Protein AF-A0A9D8YI99-F1 (afdb_monomer)

Sequence (264 aa):
MTIRVHENGLGSFLLSLNGGDGAQVQSALDGGCARLNQLEEECAPDFDLIGTGSLDVLPRSAVMRRVMEVLRSAAAQAGIAYAASRVPAVLRGAIVDDVLATMLNDHPFDSAFVVSGECGAFQIEMEGVLDVPAEARTGLWLEMVHGLRPGIVRGGIVSAGARFDEHPSGDADIVTLYGACATETALAATLVAESVEMNSAARQASIPPVEEIWDALSKGARTLSRLRDQRLVRSGVLTLRGRGRLIGMISADRLLRFGVSDWR

Mean predicted aligned error: 4.84 Å

pLDDT: mean 90.02, std 7.22, range [55.88, 98.31]

Foldseek 3Di:
DDWDWAQDPLGIKIKDFADDDPVLRVVLVVQLNVLLVVVCVQCVVVVVQLVVVDLPGDGRDPLLNVLSVLQVCCCVPVVDDDDSLLSSLLSQQSSFQVSQCRSCVVPDTQWIKMDGQQKIFIWHALPRDDDDPPVCPLHLVVLQVVQCPNDTQGAIKGKEACCDPSQNAAQWHIKIFAANTRNLRSSLNSVLRNQLHADPVQVPDPHRDPVSNVVSQVSSVVSNVVCVVVRSTAWMKIDHPQDIETDHRTHPVSNVSSNHPYYD

Radius of gyration: 18.26 Å; Cα contacts (8 Å, |Δi|>4): 547; chains: 1; bounding box: 46×32×49 Å

Solvent-accessible surface area (backbone atoms only — not comparable to full-atom values): 13644 Å² total; per-residue (Å²): 128,56,74,45,80,47,77,56,99,85,45,58,35,42,40,35,46,28,57,74,54,76,67,57,46,49,51,23,51,52,47,24,56,53,46,53,58,51,48,46,68,47,43,57,76,37,55,68,60,48,74,69,63,55,89,91,63,85,52,84,28,71,57,54,39,50,39,52,48,54,52,49,49,40,32,73,75,69,68,42,80,84,56,62,80,52,46,65,46,18,43,53,11,33,49,26,40,52,34,41,54,54,36,37,69,95,53,83,51,36,13,38,36,19,34,38,87,46,35,24,18,38,38,30,39,67,84,34,68,83,80,68,60,80,87,58,63,78,37,64,52,55,32,50,53,53,14,50,48,90,43,68,46,65,21,5,30,18,56,20,4,59,78,35,92,77,29,67,48,42,61,18,45,38,17,41,27,34,14,71,37,11,29,56,14,26,47,50,17,44,54,25,11,42,46,12,50,58,57,74,69,47,67,71,38,95,74,50,58,68,65,53,50,50,52,13,49,49,41,18,49,51,49,46,50,54,39,34,77,71,62,48,28,65,31,36,39,39,25,44,96,40,32,32,41,66,46,62,86,58,45,69,94,46,45,68,89,68,53,54,82,47,78,87

Structure (mmCIF, N/CA/C/O backbone):
data_AF-A0A9D8YI99-F1
#
_entry.id   AF-A0A9D8YI99-F1
#
loop_
_atom_site.group_PDB
_atom_site.id
_atom_site.type_symbol
_atom_site.label_atom_id
_atom_site.label_alt_id
_atom_site.label_comp_id
_atom_site.label_asym_id
_atom_site.label_entity_id
_atom_site.label_seq_id
_atom_site.pdbx_PDB_ins_code
_atom_site.Cartn_x
_atom_site.Cartn_y
_atom_site.Cartn_z
_atom_site.occupancy
_atom_site.B_iso_or_equiv
_atom_site.auth_seq_id
_atom_site.auth_comp_id
_atom_site.auth_asym_id
_atom_site.auth_atom_id
_atom_site.pdbx_PDB_model_num
ATOM 1 N N . MET A 1 1 ? -23.401 4.922 9.904 1.00 62.69 1 MET A N 1
ATOM 2 C CA . MET A 1 1 ? -22.409 5.265 8.869 1.00 62.69 1 MET A CA 1
ATOM 3 C C . MET A 1 1 ? -21.586 6.410 9.402 1.00 62.69 1 MET A C 1
ATOM 5 O O . MET A 1 1 ? -22.168 7.442 9.722 1.00 62.69 1 MET A O 1
ATOM 9 N N . THR A 1 2 ? -20.275 6.222 9.514 1.00 80.81 2 THR A N 1
ATOM 10 C CA . THR A 1 2 ? -19.416 7.239 10.112 1.00 80.81 2 THR A CA 1
ATOM 11 C C . THR A 1 2 ? -18.038 7.163 9.466 1.00 80.81 2 THR A C 1
ATOM 13 O O . THR A 1 2 ? -17.418 6.103 9.435 1.00 80.81 2 THR A O 1
ATOM 16 N N . ILE A 1 3 ? -17.590 8.290 8.921 1.00 86.12 3 ILE A N 1
ATOM 17 C CA . ILE A 1 3 ? -16.277 8.464 8.299 1.00 86.12 3 ILE A CA 1
ATOM 18 C C . ILE A 1 3 ? -15.519 9.488 9.139 1.00 86.12 3 ILE A C 1
ATOM 20 O O . ILE A 1 3 ? -16.117 10.471 9.585 1.00 86.12 3 ILE A O 1
ATOM 24 N N . ARG A 1 4 ? -14.220 9.274 9.353 1.00 89.38 4 ARG A N 1
ATOM 25 C CA . ARG A 1 4 ? -13.348 10.244 10.017 1.00 89.38 4 ARG A CA 1
ATOM 26 C C . ARG A 1 4 ? -12.071 10.476 9.247 1.00 89.38 4 ARG A C 1
ATOM 28 O O . ARG A 1 4 ? -11.400 9.528 8.853 1.00 89.38 4 ARG A O 1
ATOM 35 N N . VAL A 1 5 ? -11.729 11.749 9.123 1.00 91.19 5 VAL A N 1
ATOM 36 C CA . VAL A 1 5 ? -10.395 12.196 8.743 1.00 91.19 5 VAL A CA 1
ATOM 37 C C . VAL A 1 5 ? -9.652 12.541 10.029 1.00 91.19 5 VAL A C 1
ATOM 39 O O . VAL A 1 5 ? -10.187 13.261 10.873 1.00 91.19 5 VAL A O 1
ATOM 42 N N . HIS A 1 6 ? -8.453 11.993 10.192 1.00 92.38 6 HIS A N 1
ATOM 43 C CA . HIS A 1 6 ? -7.574 12.228 11.333 1.00 92.38 6 HIS A CA 1
ATOM 44 C C . HIS A 1 6 ? -6.199 12.645 10.830 1.00 92.38 6 HIS A C 1
ATOM 46 O O . HIS A 1 6 ? -5.649 11.998 9.943 1.00 92.38 6 HIS A O 1
ATOM 52 N N . GLU A 1 7 ? -5.636 13.700 11.405 1.00 93.06 7 GLU A N 1
ATOM 53 C CA . GLU A 1 7 ? -4.313 14.205 11.043 1.00 93.06 7 GLU A CA 1
ATOM 54 C C . GLU A 1 7 ? -3.433 14.275 12.281 1.00 93.06 7 GLU A C 1
ATOM 56 O O . GLU A 1 7 ? -3.863 14.749 13.334 1.00 93.06 7 GLU A O 1
ATOM 61 N N . ASN A 1 8 ? -2.200 13.797 12.150 1.00 91.00 8 ASN A N 1
ATOM 62 C CA . ASN A 1 8 ? -1.185 13.879 13.191 1.00 91.00 8 ASN A CA 1
ATOM 63 C C . ASN A 1 8 ? 0.230 13.882 12.578 1.00 91.00 8 ASN A C 1
ATOM 65 O O . ASN A 1 8 ? 0.373 13.946 11.353 1.00 91.00 8 ASN A O 1
ATOM 69 N N . GLY A 1 9 ? 1.288 13.807 13.392 1.00 86.56 9 GLY A N 1
ATOM 70 C CA . GLY A 1 9 ? 2.672 13.826 12.895 1.00 86.56 9 GLY A CA 1
ATOM 71 C C . GLY A 1 9 ? 3.059 12.647 11.991 1.00 86.56 9 GLY A C 1
ATOM 72 O O . GLY A 1 9 ? 4.082 12.717 11.313 1.00 86.56 9 GLY A O 1
ATOM 73 N N . LEU A 1 10 ? 2.243 11.587 11.928 1.00 87.56 10 LEU A N 1
ATOM 74 C CA . LEU A 1 10 ? 2.432 10.444 11.023 1.00 87.56 10 LEU A CA 1
ATOM 75 C C . LEU A 1 10 ? 1.749 10.642 9.653 1.00 87.56 10 LEU A C 1
ATOM 77 O O . LEU A 1 10 ? 2.019 9.889 8.712 1.00 87.56 10 LEU A O 1
ATOM 81 N N . GLY A 1 11 ? 0.877 11.645 9.521 1.00 91.00 11 GLY A N 1
ATOM 82 C CA . GLY A 1 11 ? 0.199 12.010 8.278 1.00 91.00 11 GLY A CA 1
ATOM 83 C C . GLY A 1 11 ? -1.317 12.150 8.418 1.00 91.00 11 GLY A C 1
ATOM 84 O O . GLY A 1 11 ? -1.857 12.281 9.515 1.00 91.00 11 GLY A O 1
ATOM 85 N N . SER A 1 12 ? -2.000 12.129 7.272 1.00 93.75 12 SER A N 1
ATOM 86 C CA . SER A 1 12 ? -3.462 12.165 7.180 1.00 93.75 12 SER A CA 1
ATOM 87 C C . SER A 1 12 ? -4.015 10.755 6.965 1.00 93.75 12 SER A C 1
ATOM 89 O O . SER A 1 12 ? -3.499 9.986 6.142 1.00 93.75 12 SER A O 1
ATOM 91 N N . PHE A 1 13 ? -5.052 10.410 7.722 1.00 95.75 13 PHE A N 1
ATOM 92 C CA . PHE A 1 13 ? -5.683 9.099 7.745 1.00 95.75 13 PHE A CA 1
ATOM 93 C C . PHE A 1 13 ? -7.187 9.235 7.569 1.00 95.75 13 PHE A C 1
ATOM 95 O O . PHE A 1 13 ? -7.834 10.070 8.200 1.00 95.75 13 PHE A O 1
ATOM 102 N N . LEU A 1 14 ? -7.751 8.363 6.746 1.00 96.00 14 LEU A N 1
ATOM 103 C CA . LEU A 1 14 ? -9.185 8.224 6.566 1.00 96.00 14 LEU A CA 1
ATOM 104 C C . LEU A 1 14 ? -9.623 6.866 7.115 1.00 96.00 14 LEU A C 1
ATOM 106 O O . LEU A 1 14 ? -9.170 5.820 6.649 1.00 96.00 14 LEU A O 1
ATOM 110 N N . LEU A 1 15 ? -10.508 6.907 8.107 1.00 95.88 15 LEU A N 1
ATOM 111 C CA . LEU A 1 15 ? -11.071 5.752 8.794 1.00 95.88 15 LEU A CA 1
ATOM 112 C C . LEU A 1 15 ? -12.561 5.680 8.468 1.00 95.88 15 LEU A C 1
ATOM 114 O O . LEU A 1 15 ? -13.275 6.685 8.540 1.00 95.88 15 LEU A O 1
ATOM 118 N N . SER A 1 16 ? -13.051 4.490 8.145 1.00 94.00 16 SER A N 1
ATOM 119 C CA . SER A 1 16 ? -14.474 4.273 7.889 1.00 94.00 16 SER A CA 1
ATOM 120 C C . SER A 1 16 ? -14.894 2.883 8.323 1.00 94.00 16 SER A C 1
ATOM 122 O O . SER A 1 16 ? -14.150 1.913 8.160 1.00 94.00 16 SER A O 1
ATOM 124 N N . LEU A 1 17 ? -16.107 2.804 8.859 1.00 92.50 17 LEU A N 1
ATOM 125 C CA . LEU A 1 17 ? -16.760 1.576 9.286 1.00 92.50 17 LEU A CA 1
ATOM 126 C C . LEU A 1 17 ? -18.234 1.607 8.881 1.00 92.50 17 LEU A C 1
ATOM 128 O O . LEU A 1 17 ? -18.909 2.642 8.954 1.00 92.50 17 LEU A O 1
ATOM 132 N N . ASN A 1 18 ? -18.741 0.444 8.496 1.00 90.88 18 ASN A N 1
ATOM 133 C CA . ASN A 1 18 ? -20.142 0.200 8.200 1.00 90.88 18 ASN A CA 1
ATOM 134 C C . ASN A 1 18 ? -20.566 -1.174 8.734 1.00 90.88 18 ASN A C 1
ATOM 136 O O . ASN A 1 18 ? -19.773 -2.114 8.736 1.00 90.88 18 ASN A O 1
ATOM 140 N N . GLY A 1 19 ? -21.821 -1.285 9.159 1.00 84.88 19 GLY A N 1
ATOM 141 C CA . GLY A 1 19 ? -22.325 -2.398 9.967 1.00 84.88 19 GLY A CA 1
ATOM 142 C C . GLY A 1 19 ? -22.257 -2.100 11.472 1.00 84.88 19 GLY A C 1
ATOM 143 O O . GLY A 1 19 ? -21.565 -1.178 11.899 1.00 84.88 19 GLY A O 1
ATOM 144 N N . GLY A 1 20 ? -23.004 -2.858 12.277 1.00 81.88 20 GLY A N 1
ATOM 145 C CA . GLY A 1 20 ? -23.104 -2.656 13.731 1.00 81.88 20 GLY A CA 1
ATOM 146 C C . GLY A 1 20 ? -24.044 -1.519 14.159 1.00 81.88 20 GLY A C 1
ATOM 147 O O . GLY A 1 20 ? -24.635 -0.818 13.332 1.00 81.88 20 GLY A O 1
ATOM 148 N N . ASP A 1 21 ? -24.217 -1.351 15.473 1.00 87.19 21 ASP A N 1
ATOM 149 C CA . ASP A 1 21 ? -24.986 -0.227 16.017 1.00 87.19 21 ASP A CA 1
ATOM 150 C C . ASP A 1 21 ? -24.177 1.089 15.991 1.00 87.19 21 ASP A C 1
ATOM 152 O O . ASP A 1 21 ? -22.948 1.104 15.889 1.00 87.19 21 ASP A O 1
ATOM 156 N N . GLY A 1 22 ? -24.866 2.233 16.064 1.00 87.06 22 GLY A N 1
ATOM 157 C CA . GLY A 1 22 ? -24.212 3.543 15.956 1.00 87.06 22 GLY A CA 1
ATOM 158 C C . GLY A 1 22 ? -23.195 3.838 17.066 1.00 87.06 22 GLY A C 1
ATOM 159 O O . GLY A 1 22 ? -22.236 4.569 16.822 1.00 87.06 22 GLY A O 1
ATOM 160 N N . ALA A 1 23 ? -23.370 3.267 18.262 1.00 89.94 23 ALA A N 1
ATOM 161 C CA . ALA A 1 23 ? -22.453 3.458 19.383 1.00 89.94 23 ALA A CA 1
ATOM 162 C C . ALA A 1 23 ? -21.182 2.612 19.213 1.00 89.94 23 ALA A C 1
ATOM 164 O O . ALA A 1 23 ? -20.086 3.105 19.469 1.00 89.94 23 ALA A O 1
ATOM 165 N N . GLN A 1 24 ? -21.314 1.381 18.712 1.00 90.56 24 GLN A N 1
ATOM 166 C CA . GLN A 1 24 ? -20.203 0.501 18.350 1.00 90.56 24 GLN A CA 1
ATOM 167 C C . GLN A 1 24 ? -19.336 1.126 17.260 1.00 90.56 24 GLN A C 1
ATOM 169 O O . GLN A 1 24 ? -18.121 1.218 17.424 1.00 90.56 24 GLN A O 1
ATOM 174 N N . VAL A 1 25 ? -19.954 1.623 16.183 1.00 91.69 25 VAL A N 1
ATOM 175 C C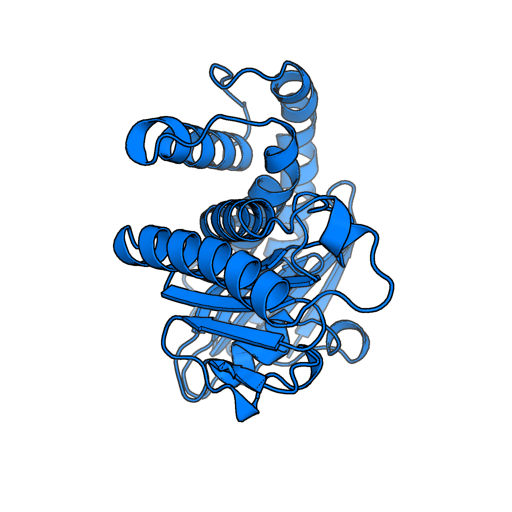A . VAL A 1 25 ? -19.234 2.305 15.094 1.00 91.69 25 VAL A CA 1
ATOM 176 C C . VAL A 1 25 ? -18.462 3.512 15.627 1.00 91.69 25 VAL A C 1
ATOM 178 O O . VAL A 1 25 ? -17.290 3.699 15.305 1.00 91.69 25 VAL A O 1
ATOM 181 N N . GLN A 1 26 ? -19.106 4.329 16.461 1.00 92.06 26 GLN A N 1
ATOM 182 C CA . GLN A 1 26 ? -18.482 5.513 17.040 1.00 92.06 26 GLN A CA 1
ATOM 183 C C . GLN A 1 26 ? -17.307 5.145 17.958 1.00 92.06 26 GLN A C 1
ATOM 185 O O . GLN A 1 26 ? -16.225 5.706 17.802 1.00 92.06 26 GLN A O 1
ATOM 190 N N . SER A 1 27 ? -17.495 4.165 18.846 1.00 92.88 27 SER A N 1
ATOM 191 C CA . SER A 1 27 ? -16.455 3.674 19.756 1.00 92.88 27 SER A CA 1
ATOM 192 C C . SER A 1 27 ? -15.255 3.097 19.007 1.00 92.88 27 SER A C 1
ATOM 194 O O . SER A 1 27 ? -14.117 3.321 19.413 1.00 92.88 27 SER A O 1
ATOM 196 N N . ALA A 1 28 ? -15.487 2.364 17.917 1.00 95.00 28 ALA A N 1
ATOM 197 C CA . ALA A 1 28 ? -14.424 1.797 17.097 1.00 95.00 28 ALA A CA 1
ATOM 198 C C . ALA A 1 28 ? -13.608 2.889 16.386 1.00 95.00 28 ALA A C 1
ATOM 200 O O . ALA A 1 28 ? -12.379 2.834 16.374 1.00 95.00 28 ALA A O 1
ATOM 201 N N . LEU A 1 29 ? -14.270 3.925 15.855 1.00 95.00 29 LEU A N 1
ATOM 202 C CA . LEU A 1 29 ? -13.585 5.078 15.261 1.00 95.00 29 LEU A CA 1
ATOM 203 C C . LEU A 1 29 ? -12.816 5.903 16.296 1.00 95.00 29 LEU A C 1
ATOM 205 O O . LEU A 1 29 ? -11.699 6.329 16.015 1.00 95.00 29 LEU A O 1
ATOM 209 N N . ASP A 1 30 ? -13.387 6.113 17.486 1.00 95.50 30 ASP A N 1
ATOM 210 C CA . ASP A 1 30 ? -12.689 6.758 18.604 1.00 95.50 30 ASP A CA 1
ATOM 211 C C . ASP A 1 30 ? -11.437 5.961 19.001 1.00 95.50 30 ASP A C 1
ATOM 213 O O . ASP A 1 30 ? -10.366 6.547 19.163 1.00 95.50 30 ASP A O 1
ATOM 217 N N . GLY A 1 31 ? -11.543 4.629 19.071 1.00 96.50 31 GLY A N 1
ATOM 218 C CA . GLY A 1 31 ? -10.415 3.731 19.320 1.00 96.50 31 GLY A CA 1
ATOM 219 C C . GLY A 1 31 ? -9.327 3.824 18.248 1.00 96.50 31 GLY A C 1
ATOM 220 O O . GLY A 1 31 ? -8.149 3.941 18.582 1.00 96.50 31 GLY A O 1
ATOM 221 N N . GLY A 1 32 ? -9.707 3.854 16.967 1.00 97.12 32 GLY A N 1
ATOM 222 C CA . GLY A 1 32 ? -8.769 4.034 15.854 1.00 97.12 32 GLY A CA 1
ATOM 223 C C . GLY A 1 32 ? -8.027 5.377 15.901 1.00 97.12 32 GLY A C 1
ATOM 224 O O . GLY A 1 32 ? -6.801 5.409 15.802 1.00 97.12 32 GLY A O 1
ATOM 225 N N . CYS A 1 33 ? -8.743 6.486 16.124 1.00 96.88 33 CYS A N 1
ATOM 226 C CA . CYS A 1 33 ? -8.138 7.816 16.287 1.00 96.88 33 CYS A CA 1
ATOM 227 C C . CYS A 1 33 ? -7.209 7.886 17.512 1.00 96.88 33 CYS A C 1
ATOM 229 O O . CYS A 1 33 ? -6.111 8.436 17.428 1.00 96.88 33 CYS A O 1
ATOM 231 N N . ALA A 1 34 ? -7.619 7.310 18.647 1.00 96.88 34 ALA A N 1
ATOM 232 C CA . ALA A 1 34 ? -6.783 7.247 19.843 1.00 96.88 34 ALA A CA 1
ATOM 233 C C . ALA A 1 34 ? -5.503 6.437 19.592 1.00 96.88 34 ALA A C 1
ATOM 235 O O . ALA A 1 34 ? -4.418 6.853 20.004 1.00 96.88 34 ALA A O 1
ATOM 236 N N . ARG A 1 35 ? -5.609 5.321 18.857 1.00 97.44 35 ARG A N 1
ATOM 237 C CA . ARG A 1 35 ? -4.454 4.499 18.494 1.00 97.44 35 ARG A CA 1
ATOM 238 C C . ARG A 1 35 ? -3.475 5.240 17.591 1.00 97.44 35 ARG A C 1
ATOM 240 O O . ARG A 1 35 ? -2.276 5.140 17.821 1.00 97.44 35 ARG A O 1
ATOM 247 N N . LEU A 1 36 ? -3.956 6.019 16.620 1.00 97.56 36 LEU A N 1
ATOM 248 C CA . LEU A 1 36 ? -3.094 6.852 15.771 1.00 97.56 36 LEU A CA 1
ATOM 249 C C . LEU A 1 36 ? -2.246 7.837 16.587 1.00 97.56 36 LEU A C 1
ATOM 251 O O . LEU A 1 36 ? -1.048 7.954 16.336 1.00 97.56 36 LEU A O 1
ATOM 255 N N . ASN A 1 37 ? -2.837 8.497 17.585 1.00 96.12 37 ASN A N 1
ATOM 256 C CA . ASN A 1 37 ? -2.102 9.404 18.474 1.00 96.12 37 ASN A CA 1
ATOM 257 C C . ASN A 1 37 ? -1.060 8.655 19.317 1.00 96.12 37 ASN A C 1
ATOM 259 O O . ASN A 1 37 ? 0.076 9.099 19.438 1.00 96.12 37 ASN A O 1
ATOM 263 N N . GLN A 1 38 ? -1.416 7.483 19.846 1.00 96.06 38 GLN A N 1
ATOM 264 C CA . GLN A 1 38 ? -0.478 6.652 20.600 1.00 96.06 38 GLN A CA 1
ATOM 265 C C . GLN A 1 38 ? 0.702 6.183 19.731 1.00 96.06 38 GLN A C 1
ATOM 267 O O . GLN A 1 38 ? 1.846 6.181 20.180 1.00 96.06 38 GLN A O 1
ATOM 272 N N . LEU A 1 39 ? 0.438 5.800 18.479 1.00 95.81 39 LEU A N 1
ATOM 273 C CA . LEU A 1 39 ? 1.470 5.361 17.540 1.00 95.81 39 LEU A CA 1
ATOM 274 C C . LEU A 1 39 ? 2.484 6.462 17.224 1.00 95.81 39 LEU A C 1
ATOM 276 O O . LEU A 1 39 ? 3.658 6.154 17.031 1.00 95.81 39 LEU A O 1
ATOM 280 N N . GLU A 1 40 ? 2.057 7.723 17.178 1.00 93.12 40 GLU A N 1
ATOM 281 C CA . GLU A 1 40 ? 2.955 8.861 16.968 1.00 93.12 40 GLU A CA 1
ATOM 282 C C . GLU A 1 40 ? 3.985 8.964 18.097 1.00 93.12 40 GLU A C 1
ATOM 284 O O . GLU A 1 40 ? 5.189 9.018 17.838 1.00 93.12 40 GLU A O 1
ATOM 289 N N . GLU A 1 41 ? 3.523 8.895 19.346 1.00 92.38 41 GLU A N 1
ATOM 290 C CA . GLU A 1 41 ? 4.383 8.921 20.532 1.00 92.38 41 GLU A CA 1
ATOM 291 C C . GLU A 1 41 ? 5.303 7.690 20.602 1.00 92.38 41 GLU A C 1
ATOM 293 O O . GLU A 1 41 ? 6.489 7.807 20.920 1.00 92.38 41 GLU A O 1
ATOM 298 N N . GLU A 1 42 ? 4.778 6.505 20.273 1.00 92.75 42 GLU A N 1
ATOM 299 C CA . GLU A 1 42 ? 5.530 5.245 20.290 1.00 92.75 42 GLU A CA 1
ATOM 300 C C . GLU A 1 42 ? 6.622 5.188 19.213 1.00 92.75 42 GLU A C 1
ATOM 302 O O . GLU A 1 42 ? 7.705 4.659 19.475 1.00 92.75 42 GLU A O 1
ATOM 307 N N . CYS A 1 43 ? 6.351 5.707 18.010 1.00 89.94 43 CYS A N 1
ATOM 308 C CA . CYS A 1 43 ? 7.276 5.647 16.874 1.00 89.94 43 CYS A CA 1
ATOM 309 C C . CYS A 1 43 ? 8.330 6.760 16.896 1.00 89.94 43 CYS A C 1
ATOM 311 O O . CYS A 1 43 ? 9.415 6.560 16.349 1.00 89.94 43 CYS A O 1
ATOM 313 N N . ALA A 1 44 ? 8.052 7.902 17.538 1.00 87.56 44 ALA A N 1
ATOM 314 C CA . ALA A 1 44 ? 8.978 9.032 17.643 1.00 87.56 44 ALA A CA 1
ATOM 315 C C . ALA A 1 44 ? 10.438 8.640 17.987 1.00 87.56 44 ALA A C 1
ATOM 317 O O . ALA A 1 44 ? 11.337 9.027 17.237 1.00 87.56 44 ALA A O 1
ATOM 318 N N . PRO A 1 45 ? 10.723 7.838 19.038 1.00 86.50 45 PRO A N 1
ATOM 319 C CA . PRO A 1 45 ? 12.097 7.453 19.378 1.00 86.50 45 PRO A CA 1
ATOM 320 C C . PRO A 1 45 ? 12.743 6.462 18.395 1.00 86.50 45 PRO A C 1
ATOM 322 O O . PRO A 1 45 ? 13.959 6.277 18.438 1.00 86.50 45 PRO A O 1
ATOM 325 N N . ASP A 1 46 ? 11.962 5.791 17.543 1.00 87.81 46 ASP A N 1
ATOM 326 C CA . ASP A 1 46 ? 12.470 4.787 16.602 1.00 87.81 46 ASP A CA 1
ATOM 327 C C . ASP A 1 46 ? 12.985 5.407 15.291 1.00 87.81 46 ASP A C 1
ATOM 329 O O . ASP A 1 46 ? 13.824 4.799 14.621 1.00 87.81 46 ASP A O 1
ATOM 333 N N . PHE A 1 47 ? 12.548 6.619 14.927 1.00 81.50 47 PHE A N 1
ATOM 334 C CA . PHE A 1 47 ? 12.999 7.288 13.698 1.00 81.50 47 PHE A CA 1
ATOM 335 C C . PHE A 1 47 ? 14.513 7.555 13.688 1.00 81.50 47 PHE A C 1
ATOM 337 O O . PHE A 1 47 ? 15.170 7.302 12.674 1.00 81.50 47 PHE A O 1
ATOM 344 N N . ASP A 1 48 ? 15.086 7.959 14.826 1.00 77.50 48 ASP A N 1
ATOM 345 C CA . ASP A 1 48 ? 16.532 8.180 14.967 1.00 77.50 48 ASP A CA 1
ATOM 346 C C . ASP A 1 48 ? 17.334 6.879 14.791 1.00 77.50 48 ASP A C 1
ATOM 348 O O . ASP A 1 48 ? 18.400 6.865 14.172 1.00 77.50 48 ASP A O 1
ATOM 352 N N . LEU A 1 49 ? 16.805 5.758 15.296 1.00 74.69 49 LEU A N 1
ATOM 353 C CA . LEU A 1 49 ? 17.435 4.438 15.186 1.00 74.69 49 LEU A CA 1
ATOM 354 C C . LEU A 1 49 ? 17.504 3.965 13.730 1.00 74.69 49 LEU A C 1
ATOM 356 O O . LEU A 1 49 ? 18.514 3.407 13.305 1.00 74.69 49 LEU A O 1
ATOM 360 N N . ILE A 1 50 ? 16.458 4.212 12.946 1.00 73.12 50 ILE A N 1
ATOM 361 C CA . ILE A 1 50 ? 16.360 3.777 11.545 1.00 73.12 50 ILE A CA 1
ATOM 362 C C . ILE A 1 50 ? 17.221 4.635 10.623 1.00 73.12 50 ILE A C 1
ATOM 364 O O . ILE A 1 50 ? 17.792 4.115 9.660 1.00 73.12 50 ILE A O 1
ATOM 368 N N . GLY A 1 51 ? 17.363 5.929 10.936 1.00 67.62 51 GLY A N 1
ATOM 369 C CA . GLY A 1 51 ? 18.228 6.854 10.200 1.00 67.62 51 GLY A CA 1
ATOM 370 C C . GLY A 1 51 ? 19.688 6.390 10.103 1.00 67.62 51 GLY A C 1
ATOM 371 O O . GLY A 1 51 ? 20.412 6.820 9.210 1.00 67.62 51 GLY A O 1
ATOM 372 N N . THR A 1 52 ? 20.111 5.452 10.960 1.00 70.50 52 THR A N 1
ATOM 373 C CA . THR A 1 52 ? 21.438 4.816 10.915 1.00 70.50 52 THR A CA 1
ATOM 374 C C . THR A 1 52 ? 21.646 3.875 9.722 1.00 70.50 52 THR A C 1
ATOM 376 O O . THR A 1 52 ? 22.783 3.514 9.421 1.00 70.50 52 THR A O 1
ATOM 379 N N . GLY A 1 53 ? 20.577 3.465 9.029 1.00 71.50 53 GLY A N 1
ATOM 380 C CA . GLY A 1 53 ? 20.665 2.630 7.829 1.00 71.50 53 GLY A CA 1
ATOM 381 C C . GLY A 1 53 ? 21.063 1.171 8.083 1.00 71.50 53 GLY A C 1
ATOM 382 O O . GLY A 1 53 ? 21.482 0.491 7.148 1.00 71.50 53 GLY A O 1
ATOM 383 N N . SER A 1 54 ? 20.917 0.668 9.312 1.00 78.12 54 SER A N 1
ATOM 384 C CA . SER A 1 54 ? 21.202 -0.731 9.659 1.00 78.12 54 SER A CA 1
ATOM 385 C C . SER A 1 54 ? 19.928 -1.582 9.736 1.00 78.12 54 SER A C 1
ATOM 387 O O . SER A 1 54 ? 18.901 -1.139 10.244 1.00 78.12 54 SER A O 1
ATOM 389 N N . LEU A 1 55 ? 20.007 -2.835 9.268 1.00 80.00 55 LEU A N 1
ATOM 390 C CA . LEU A 1 55 ? 18.983 -3.862 9.522 1.00 80.00 55 LEU A CA 1
ATOM 391 C C . LEU A 1 55 ? 19.029 -4.405 10.956 1.00 80.00 55 LEU A C 1
ATOM 393 O O . LEU A 1 55 ? 18.039 -4.968 11.425 1.00 80.00 55 LEU A O 1
ATOM 397 N N . ASP A 1 56 ? 20.175 -4.266 11.623 1.00 82.44 56 ASP A N 1
ATOM 398 C CA . ASP A 1 56 ? 20.436 -4.782 12.968 1.00 82.44 56 ASP A CA 1
ATOM 399 C C . ASP A 1 56 ? 20.110 -3.722 14.026 1.00 82.44 56 ASP A C 1
ATOM 401 O O . ASP A 1 56 ? 20.923 -3.345 14.867 1.00 82.44 56 ASP A O 1
ATOM 405 N N . VAL A 1 57 ? 18.906 -3.166 13.913 1.00 83.75 57 VAL A N 1
ATOM 406 C CA . VAL A 1 57 ? 18.318 -2.277 14.914 1.00 83.75 57 VAL A CA 1
ATOM 407 C C . VAL A 1 57 ? 17.138 -2.989 15.556 1.00 83.75 57 VAL A C 1
ATOM 409 O O . VAL A 1 57 ? 16.399 -3.723 14.893 1.00 83.75 57 VAL A O 1
ATOM 412 N N . LEU A 1 58 ? 16.953 -2.768 16.857 1.00 86.50 58 LEU A N 1
ATOM 413 C CA . LEU A 1 58 ? 15.825 -3.298 17.616 1.00 86.50 58 LEU A CA 1
ATOM 414 C C . LEU A 1 58 ? 14.910 -2.140 18.040 1.00 86.50 58 LEU A C 1
ATOM 416 O O . LEU A 1 58 ? 15.167 -1.515 19.072 1.00 86.50 58 LEU A O 1
ATOM 420 N N . PRO A 1 59 ? 13.851 -1.844 17.263 1.00 89.12 59 PRO A N 1
ATOM 421 C CA . PRO A 1 59 ? 12.916 -0.780 17.597 1.00 89.12 59 PRO A CA 1
ATOM 422 C C . PRO A 1 59 ? 12.166 -1.041 18.905 1.00 89.12 59 PRO A C 1
ATOM 424 O O . PRO A 1 59 ? 11.961 -2.192 19.326 1.00 89.12 59 PRO A O 1
ATOM 427 N N . ARG A 1 60 ? 11.728 0.038 19.551 1.00 89.00 60 ARG A N 1
ATOM 428 C CA . ARG A 1 60 ? 10.950 0.001 20.792 1.00 89.00 60 ARG A CA 1
ATOM 429 C C . ARG A 1 60 ? 9.469 -0.229 20.520 1.00 89.00 60 ARG A C 1
ATOM 431 O O . ARG A 1 60 ? 8.857 -1.013 21.248 1.00 89.00 60 ARG A O 1
ATOM 438 N N . SER A 1 61 ? 8.912 0.400 19.488 1.00 92.81 61 SER A N 1
ATOM 439 C CA . SER A 1 61 ? 7.501 0.247 19.132 1.00 92.81 61 SER A CA 1
ATOM 440 C C . SER A 1 61 ? 7.225 -1.109 18.476 1.00 92.81 61 SER A C 1
ATOM 442 O O . SER A 1 61 ? 8.059 -1.678 17.764 1.00 92.81 61 SER A O 1
ATOM 444 N N . ALA A 1 62 ? 6.030 -1.653 18.715 1.00 93.38 62 ALA A N 1
ATOM 445 C CA . ALA A 1 62 ? 5.609 -2.917 18.111 1.00 93.38 62 ALA A CA 1
ATOM 446 C C . ALA A 1 62 ? 5.469 -2.798 16.584 1.00 93.38 62 ALA A C 1
ATOM 448 O O . ALA A 1 62 ? 5.950 -3.666 15.853 1.00 93.38 62 ALA A O 1
ATOM 449 N N . VAL A 1 63 ? 4.891 -1.689 16.110 1.00 94.50 63 VAL A N 1
ATOM 450 C CA . VAL A 1 63 ? 4.734 -1.386 14.680 1.00 94.50 63 VAL A CA 1
ATOM 451 C C . VAL A 1 63 ? 6.091 -1.343 13.984 1.00 94.50 63 VAL A C 1
ATOM 453 O O . VAL A 1 63 ? 6.278 -2.003 12.963 1.00 94.50 63 VAL A O 1
ATOM 456 N N . MET A 1 64 ? 7.090 -0.672 14.560 1.00 92.69 64 MET A N 1
ATOM 457 C CA . MET A 1 64 ? 8.401 -0.614 13.922 1.00 92.69 64 MET A CA 1
ATOM 458 C C . MET A 1 64 ? 9.159 -1.945 13.977 1.00 92.69 64 MET A C 1
ATOM 460 O O . MET A 1 64 ? 9.865 -2.301 13.030 1.00 92.69 64 MET A O 1
ATOM 464 N N . ARG A 1 65 ? 8.993 -2.746 15.038 1.00 93.94 65 ARG A N 1
ATOM 465 C CA . ARG A 1 65 ? 9.527 -4.121 15.043 1.00 93.94 65 ARG A CA 1
ATOM 466 C C . ARG A 1 65 ? 8.952 -4.944 13.898 1.00 93.94 65 ARG A C 1
ATOM 468 O O . ARG A 1 65 ? 9.717 -5.661 13.255 1.00 93.94 65 ARG A O 1
ATOM 475 N N . ARG A 1 66 ? 7.651 -4.808 13.619 1.00 94.81 66 ARG A N 1
ATOM 476 C CA . ARG A 1 66 ? 6.993 -5.475 12.491 1.00 94.81 66 ARG A CA 1
ATOM 477 C C . ARG A 1 66 ? 7.569 -5.017 11.149 1.00 94.81 66 ARG A C 1
ATOM 479 O O . ARG A 1 66 ? 7.880 -5.858 10.310 1.00 94.81 66 ARG A O 1
ATOM 486 N N . VAL A 1 67 ? 7.797 -3.715 10.971 1.00 94.50 67 VAL A N 1
ATOM 487 C CA . VAL A 1 67 ? 8.466 -3.160 9.778 1.00 94.50 67 VAL A CA 1
ATOM 488 C C . VAL A 1 67 ? 9.848 -3.789 9.576 1.00 94.50 67 VAL A C 1
ATOM 490 O O . VAL A 1 67 ? 10.149 -4.314 8.502 1.00 94.50 67 VAL A O 1
ATOM 493 N N . MET A 1 68 ? 10.678 -3.803 10.623 1.00 93.00 68 MET A N 1
ATOM 494 C CA . MET A 1 68 ? 12.025 -4.374 10.547 1.00 93.00 68 MET A CA 1
ATOM 495 C C . MET A 1 68 ? 12.015 -5.888 10.331 1.00 93.00 68 MET A C 1
ATOM 497 O O . MET A 1 68 ? 12.897 -6.408 9.654 1.00 93.00 68 MET A O 1
ATOM 501 N N . GLU A 1 69 ? 11.039 -6.609 10.882 1.00 93.19 69 GLU A N 1
ATOM 502 C CA . GLU A 1 69 ? 10.854 -8.042 10.638 1.00 93.19 69 GLU A CA 1
ATOM 503 C C . GLU A 1 69 ? 10.531 -8.326 9.165 1.00 93.19 69 GLU A C 1
ATOM 505 O O . GLU A 1 69 ? 11.145 -9.214 8.568 1.00 93.19 69 GLU A O 1
ATOM 510 N N . VAL A 1 70 ? 9.623 -7.554 8.562 1.00 93.75 70 VAL A N 1
ATOM 511 C CA . VAL A 1 70 ? 9.270 -7.678 7.140 1.00 93.75 70 VAL A CA 1
ATOM 512 C C . VAL A 1 70 ? 10.490 -7.399 6.255 1.00 93.75 70 VAL A C 1
ATOM 514 O O . VAL A 1 70 ? 10.803 -8.189 5.363 1.00 93.75 70 VAL A O 1
ATOM 517 N N . LEU A 1 71 ? 11.249 -6.340 6.550 1.00 91.81 71 LEU A N 1
ATOM 518 C CA . LEU A 1 71 ? 12.469 -5.990 5.814 1.00 91.81 71 LEU A CA 1
ATOM 519 C C . LEU A 1 71 ? 13.578 -7.044 5.973 1.00 91.81 71 LEU A C 1
ATOM 521 O O . LEU A 1 71 ? 14.216 -7.419 4.986 1.00 91.81 71 LEU A O 1
ATOM 525 N N . ARG A 1 72 ? 13.783 -7.574 7.187 1.00 91.12 72 ARG A N 1
ATOM 526 C CA . ARG A 1 72 ? 14.742 -8.662 7.450 1.00 91.12 72 ARG A CA 1
ATOM 527 C C . ARG A 1 72 ? 14.346 -9.952 6.738 1.00 91.12 72 ARG A C 1
ATOM 529 O O . ARG A 1 72 ? 15.201 -10.601 6.141 1.00 91.12 72 ARG A O 1
ATOM 536 N N . SER A 1 73 ? 13.063 -10.304 6.761 1.00 89.75 73 SER A N 1
ATOM 537 C CA . SER A 1 73 ? 12.547 -11.502 6.090 1.00 89.75 73 SER A CA 1
ATOM 538 C C . SER A 1 73 ? 12.731 -11.411 4.577 1.00 89.75 73 SER A C 1
ATOM 540 O O . SER A 1 73 ? 13.209 -12.362 3.961 1.00 89.75 73 SER A O 1
ATOM 542 N N . ALA A 1 74 ? 12.454 -10.248 3.983 1.00 87.12 74 ALA A N 1
ATOM 543 C CA . ALA A 1 74 ? 12.697 -9.998 2.566 1.00 87.12 74 ALA A CA 1
ATOM 544 C C . ALA A 1 74 ? 14.188 -10.103 2.196 1.00 87.12 74 ALA A C 1
ATOM 546 O O . ALA A 1 74 ? 14.533 -10.719 1.182 1.00 87.12 74 ALA A O 1
ATOM 547 N N . ALA A 1 75 ? 15.081 -9.564 3.031 1.00 86.50 75 ALA A N 1
ATOM 548 C CA . ALA A 1 75 ? 16.520 -9.675 2.817 1.00 86.50 75 ALA A CA 1
ATOM 549 C C . ALA A 1 75 ? 17.016 -11.125 2.903 1.00 86.50 75 ALA A C 1
ATOM 551 O O . ALA A 1 75 ? 17.748 -11.579 2.023 1.00 86.50 75 ALA A O 1
ATOM 552 N N . ALA A 1 76 ? 16.575 -11.868 3.920 1.00 84.75 76 ALA A N 1
ATOM 553 C CA . ALA A 1 76 ? 17.013 -13.238 4.160 1.00 84.75 76 ALA A CA 1
ATOM 554 C C . ALA A 1 76 ? 16.444 -14.247 3.147 1.00 84.75 76 ALA A C 1
ATOM 556 O O . ALA A 1 76 ? 17.167 -15.125 2.684 1.00 84.75 76 ALA A O 1
ATOM 557 N N . GLN A 1 77 ? 15.156 -14.144 2.808 1.00 78.12 77 GLN A N 1
ATOM 558 C CA . GLN A 1 77 ? 14.449 -15.173 2.033 1.00 78.12 77 GLN A CA 1
ATOM 559 C C . GLN A 1 77 ? 14.412 -14.884 0.532 1.00 78.12 77 GLN A C 1
ATOM 561 O O . GLN A 1 77 ? 14.446 -15.808 -0.278 1.00 78.12 77 GLN A O 1
ATOM 566 N N . ALA A 1 78 ? 14.334 -13.610 0.144 1.00 73.19 78 ALA A N 1
ATOM 567 C CA . ALA A 1 78 ? 14.188 -13.207 -1.253 1.00 73.19 78 ALA A CA 1
ATOM 568 C C . ALA A 1 78 ? 15.453 -12.545 -1.829 1.00 73.19 78 ALA A C 1
ATOM 570 O O . ALA A 1 78 ? 15.452 -12.152 -2.999 1.00 73.19 78 ALA A O 1
ATOM 571 N N . GLY A 1 79 ? 16.529 -12.444 -1.033 1.00 77.19 79 GLY A N 1
ATOM 572 C CA . GLY A 1 79 ? 17.803 -11.848 -1.445 1.00 77.19 79 GLY A CA 1
ATOM 573 C C . GLY A 1 79 ? 17.692 -10.356 -1.760 1.00 77.19 79 GLY A C 1
ATOM 574 O O . GLY A 1 79 ? 18.451 -9.830 -2.571 1.00 77.19 79 GLY A O 1
ATOM 575 N N . ILE A 1 80 ? 16.702 -9.680 -1.178 1.00 80.19 80 ILE A N 1
ATOM 576 C CA . ILE A 1 80 ? 16.425 -8.270 -1.439 1.00 80.19 80 ILE A CA 1
ATOM 577 C C . ILE A 1 80 ? 17.356 -7.427 -0.571 1.00 80.19 80 ILE A C 1
ATOM 579 O O . ILE A 1 80 ? 17.234 -7.416 0.651 1.00 80.19 80 ILE A O 1
ATOM 583 N N . ALA A 1 81 ? 18.274 -6.690 -1.196 1.00 84.06 81 ALA A N 1
ATOM 584 C CA . ALA A 1 81 ? 19.150 -5.778 -0.469 1.00 84.06 81 ALA A CA 1
ATOM 585 C C . ALA A 1 81 ? 18.319 -4.771 0.333 1.00 84.06 81 ALA A C 1
ATOM 587 O O . ALA A 1 81 ? 17.387 -4.173 -0.206 1.00 84.06 81 ALA A O 1
ATOM 588 N N . TYR A 1 82 ? 18.647 -4.580 1.608 1.00 85.06 82 TYR A N 1
ATOM 589 C CA . TYR A 1 82 ? 17.989 -3.568 2.425 1.00 85.06 82 TYR A CA 1
ATOM 590 C C . TYR A 1 82 ? 18.283 -2.162 1.910 1.00 85.06 82 TYR A C 1
ATOM 592 O O . TYR A 1 82 ? 19.403 -1.854 1.508 1.00 85.06 82 TYR A O 1
ATOM 600 N N . ALA A 1 83 ? 17.265 -1.310 1.969 1.00 85.00 83 ALA A N 1
ATOM 601 C CA . ALA A 1 83 ? 17.379 0.108 1.693 1.00 85.00 83 ALA A CA 1
ATOM 602 C C . ALA A 1 83 ? 16.508 0.870 2.696 1.00 85.00 83 ALA A C 1
ATOM 604 O O . ALA A 1 83 ? 15.300 0.638 2.774 1.00 85.00 83 ALA A O 1
ATOM 605 N N . ALA A 1 84 ? 17.124 1.788 3.446 1.00 84.62 84 ALA A N 1
ATOM 606 C CA . ALA A 1 84 ? 16.435 2.611 4.441 1.00 84.62 84 ALA A CA 1
ATOM 607 C 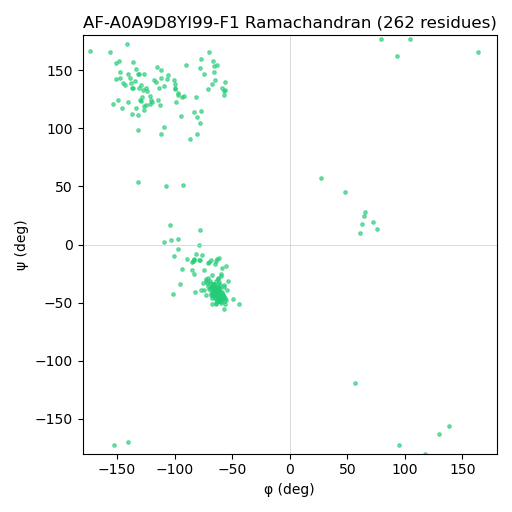C . ALA A 1 84 ? 15.314 3.466 3.821 1.00 84.62 84 ALA A C 1
ATOM 609 O O . ALA A 1 84 ? 14.307 3.733 4.469 1.00 84.62 84 ALA A O 1
ATOM 610 N N . SER A 1 85 ? 15.438 3.812 2.534 1.00 84.12 85 SER A N 1
ATOM 611 C CA . SER A 1 85 ? 14.413 4.525 1.764 1.00 84.12 85 SER A CA 1
ATOM 612 C C . SER A 1 85 ? 13.070 3.793 1.683 1.00 84.12 85 SER A C 1
ATOM 614 O O . SER A 1 85 ? 12.059 4.434 1.430 1.00 84.12 85 SER A O 1
ATOM 616 N N .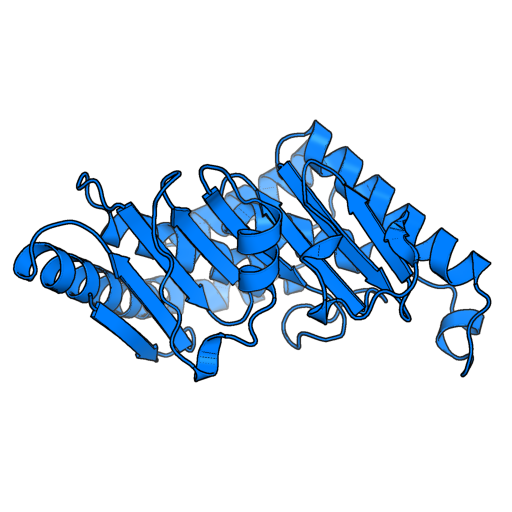 ARG A 1 86 ? 13.027 2.472 1.915 1.00 88.31 86 ARG A N 1
ATOM 617 C CA . ARG A 1 86 ? 11.775 1.696 1.901 1.00 88.31 86 ARG A CA 1
ATOM 618 C C . ARG A 1 86 ? 11.029 1.735 3.232 1.00 88.31 86 ARG A C 1
ATOM 620 O O . ARG A 1 86 ? 9.862 1.359 3.280 1.00 88.31 86 ARG A O 1
ATOM 627 N N . VAL A 1 87 ? 11.679 2.163 4.315 1.00 90.19 87 VAL A N 1
ATOM 628 C CA . VAL A 1 87 ? 11.089 2.122 5.659 1.00 90.19 87 VAL A CA 1
ATOM 629 C C . VAL A 1 87 ? 9.816 2.971 5.777 1.00 90.19 87 VAL A C 1
ATOM 631 O O . VAL A 1 87 ? 8.839 2.433 6.296 1.00 90.19 87 VAL A O 1
ATOM 634 N N . PRO A 1 88 ? 9.745 4.221 5.268 1.00 89.56 88 PRO A N 1
ATOM 635 C CA . PRO A 1 88 ? 8.535 5.043 5.389 1.00 89.56 88 PRO A CA 1
ATOM 636 C C . PRO A 1 88 ? 7.288 4.380 4.788 1.00 89.56 88 PRO A C 1
ATOM 638 O O . PRO A 1 88 ? 6.241 4.312 5.430 1.00 89.56 88 PRO A O 1
ATOM 641 N N . ALA A 1 89 ? 7.427 3.805 3.593 1.00 90.81 89 ALA A N 1
ATOM 642 C CA . ALA A 1 89 ? 6.365 3.076 2.910 1.00 90.81 89 ALA A CA 1
ATOM 643 C C . ALA A 1 89 ? 5.847 1.875 3.718 1.00 90.81 89 ALA A C 1
ATOM 645 O O . ALA A 1 89 ? 4.642 1.695 3.902 1.00 90.81 89 ALA A O 1
ATOM 646 N N . VAL A 1 90 ? 6.768 1.046 4.219 1.00 94.31 90 VAL A N 1
ATOM 647 C CA . VAL A 1 90 ? 6.426 -0.156 4.995 1.00 94.31 90 VAL A CA 1
ATOM 648 C C . VAL A 1 90 ? 5.822 0.222 6.348 1.00 94.31 90 VAL A C 1
ATOM 650 O O . VAL A 1 90 ? 4.873 -0.424 6.792 1.00 94.31 90 VAL A O 1
ATOM 653 N N . LEU A 1 91 ? 6.311 1.298 6.973 1.00 94.19 91 LEU A N 1
ATOM 654 C CA . LEU A 1 91 ? 5.748 1.853 8.203 1.00 94.19 91 LEU A CA 1
ATOM 655 C C . LEU A 1 91 ? 4.302 2.304 8.011 1.00 94.19 91 LEU A C 1
ATOM 657 O O . LEU A 1 91 ? 3.456 1.953 8.830 1.00 94.19 91 LEU A O 1
ATOM 661 N N . ARG A 1 92 ? 3.993 3.014 6.920 1.00 94.44 92 ARG A N 1
ATOM 662 C CA . ARG A 1 92 ? 2.614 3.425 6.618 1.00 94.44 92 ARG A CA 1
ATOM 663 C C . ARG A 1 92 ? 1.686 2.212 6.519 1.00 94.44 92 ARG A C 1
ATOM 665 O O . ARG A 1 92 ? 0.607 2.230 7.105 1.00 94.44 92 ARG A O 1
ATOM 672 N N . GLY A 1 93 ? 2.138 1.143 5.857 1.00 96.88 93 GLY A N 1
ATOM 673 C CA . GLY A 1 93 ? 1.425 -0.138 5.804 1.00 96.88 93 GLY A CA 1
ATOM 674 C C . GLY A 1 93 ? 1.177 -0.750 7.187 1.00 96.88 93 GLY A C 1
ATOM 675 O O . GLY A 1 93 ? 0.058 -1.154 7.490 1.00 96.88 93 GLY A O 1
ATOM 676 N N . ALA A 1 94 ? 2.190 -0.753 8.053 1.00 97.56 94 ALA A N 1
ATOM 677 C CA . ALA A 1 94 ? 2.065 -1.277 9.412 1.00 97.56 94 ALA A CA 1
ATOM 678 C C . ALA A 1 94 ? 1.116 -0.456 10.295 1.00 97.56 94 ALA A C 1
ATOM 680 O O . ALA A 1 94 ? 0.366 -1.037 11.077 1.00 97.56 94 ALA A O 1
ATOM 681 N N . ILE A 1 95 ? 1.101 0.871 10.142 1.00 97.69 95 ILE A N 1
ATOM 682 C CA . ILE A 1 95 ? 0.173 1.752 10.861 1.00 97.69 95 ILE A CA 1
ATOM 683 C C . ILE A 1 95 ? -1.274 1.457 10.453 1.00 97.69 95 ILE A C 1
ATOM 685 O O . ILE A 1 95 ? -2.116 1.253 11.324 1.00 97.69 95 ILE A O 1
ATOM 689 N N . VAL A 1 96 ? -1.582 1.408 9.150 1.00 98.12 96 VAL A N 1
ATOM 690 C CA . VAL A 1 96 ? -2.971 1.171 8.711 1.00 98.12 96 VAL A CA 1
ATOM 691 C C . VAL A 1 96 ? -3.463 -0.234 9.080 1.00 98.12 96 VAL A C 1
ATOM 693 O O . VAL A 1 96 ? -4.631 -0.381 9.433 1.00 98.12 96 VAL A O 1
ATOM 696 N N . ASP A 1 97 ? -2.581 -1.243 9.075 1.00 98.31 97 ASP A N 1
ATOM 697 C CA . ASP A 1 97 ? -2.897 -2.595 9.558 1.00 98.31 97 ASP A CA 1
ATOM 698 C C . ASP A 1 97 ? -3.232 -2.600 11.067 1.00 98.31 97 ASP A C 1
ATOM 700 O O . ASP A 1 97 ? -4.247 -3.167 11.473 1.00 98.31 97 ASP A O 1
ATOM 704 N N . ASP A 1 98 ? -2.403 -1.955 11.897 1.00 97.88 98 ASP A N 1
ATOM 705 C CA . ASP A 1 98 ? -2.556 -1.903 13.362 1.00 97.88 98 ASP A CA 1
ATOM 706 C C . ASP A 1 98 ? -3.819 -1.132 13.788 1.00 97.88 98 ASP A C 1
ATOM 708 O O . ASP A 1 98 ? -4.587 -1.583 14.646 1.00 97.88 98 ASP A O 1
ATOM 712 N N . VAL A 1 99 ? -4.093 -0.004 13.128 1.00 97.94 99 VAL A N 1
ATOM 713 C CA . VAL A 1 99 ? -5.288 0.809 13.392 1.00 97.94 99 VAL A CA 1
ATOM 714 C C . VAL A 1 99 ? -6.551 0.075 12.951 1.00 97.94 99 VAL A C 1
ATOM 716 O O . VAL A 1 99 ? -7.529 0.065 13.699 1.00 97.94 99 VAL A O 1
ATOM 719 N N . LEU A 1 100 ? -6.543 -0.593 11.789 1.00 97.56 100 LEU A N 1
ATOM 720 C CA . LEU A 1 100 ? -7.692 -1.391 11.359 1.00 97.56 100 LEU A CA 1
ATOM 721 C C . LEU A 1 100 ? -7.960 -2.539 12.340 1.00 97.56 100 LEU A C 1
ATOM 723 O O . LEU A 1 100 ? -9.108 -2.750 12.726 1.00 97.56 100 LEU A O 1
ATOM 727 N N . ALA A 1 101 ? -6.922 -3.253 12.782 1.00 96.50 101 ALA A N 1
ATOM 728 C CA . ALA A 1 101 ? -7.069 -4.310 13.781 1.00 96.50 101 ALA A CA 1
ATOM 729 C C . ALA A 1 101 ? -7.676 -3.776 15.091 1.00 96.50 101 ALA A C 1
ATOM 731 O O . ALA A 1 101 ? -8.584 -4.394 15.650 1.00 96.50 101 ALA A O 1
ATOM 732 N N . THR A 1 102 ? -7.239 -2.591 15.529 1.00 96.81 102 THR A N 1
ATOM 733 C CA . THR A 1 102 ? -7.786 -1.904 16.709 1.00 96.81 102 THR A CA 1
ATOM 734 C C . THR A 1 102 ? -9.256 -1.524 16.530 1.00 96.81 102 THR A C 1
ATOM 736 O O . THR A 1 102 ? -10.051 -1.697 17.448 1.00 96.81 102 THR A O 1
ATOM 739 N N . MET A 1 103 ? -9.640 -1.026 15.352 1.00 95.75 103 MET A N 1
ATOM 740 C CA . MET A 1 103 ? -11.030 -0.674 15.043 1.00 95.75 103 MET A CA 1
ATOM 741 C C . MET A 1 103 ? -11.951 -1.895 15.027 1.00 95.75 103 MET A C 1
ATOM 743 O O . MET A 1 103 ? -13.112 -1.793 15.415 1.00 95.75 103 MET A O 1
ATOM 747 N N . LEU A 1 104 ? -11.451 -3.038 14.558 1.00 93.94 104 LEU A N 1
ATOM 748 C CA . LEU A 1 104 ? -12.254 -4.246 14.438 1.00 93.94 104 LEU A CA 1
ATOM 749 C C . LEU A 1 104 ? -12.517 -4.908 15.796 1.00 93.94 104 LEU A C 1
ATOM 751 O O . LEU A 1 104 ? -13.636 -5.355 15.987 1.00 93.94 104 LEU A O 1
ATOM 755 N N . ASN A 1 105 ? -11.545 -4.952 16.722 1.00 84.81 105 ASN A N 1
ATOM 756 C CA . ASN A 1 105 ? -11.658 -5.459 18.110 1.00 84.81 105 ASN A CA 1
ATOM 757 C C . ASN A 1 105 ? -12.745 -6.546 18.339 1.00 84.81 105 ASN A C 1
ATOM 759 O O . ASN A 1 105 ? -13.661 -6.358 19.137 1.00 84.81 105 ASN A O 1
ATOM 763 N N . ASP A 1 106 ? -12.665 -7.657 17.594 1.00 71.88 106 ASP A N 1
ATOM 764 C CA . ASP A 1 106 ? -13.592 -8.811 17.593 1.00 71.88 106 ASP A CA 1
ATOM 765 C C . ASP A 1 106 ? -15.066 -8.542 17.212 1.00 71.88 106 ASP A C 1
ATOM 767 O O . ASP A 1 106 ? -15.918 -9.433 17.288 1.00 71.88 106 ASP A O 1
ATOM 771 N N . HIS A 1 107 ? -15.382 -7.347 16.724 1.00 79.75 107 HIS A N 1
ATOM 772 C CA . HIS A 1 107 ? -16.691 -6.987 16.200 1.00 79.75 107 HIS A CA 1
ATOM 773 C C . HIS A 1 107 ? -16.764 -7.181 14.675 1.00 79.75 107 HIS A C 1
ATOM 775 O O . HIS A 1 107 ? -15.940 -6.645 13.926 1.00 79.75 107 HIS A O 1
ATOM 781 N N . PRO A 1 108 ? -17.763 -7.931 14.169 1.00 80.75 108 PRO A N 1
ATOM 782 C CA . PRO A 1 108 ? -17.968 -8.063 12.736 1.00 80.75 108 PRO A CA 1
ATOM 783 C C . PRO A 1 108 ? -18.639 -6.801 12.181 1.00 80.75 108 PRO A C 1
ATOM 785 O O . PRO A 1 108 ? -19.789 -6.498 12.497 1.00 80.75 108 P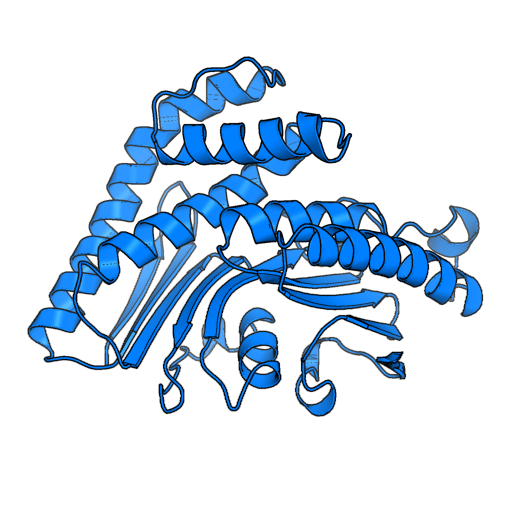RO A O 1
ATOM 788 N N . PHE A 1 109 ? -17.914 -6.091 11.323 1.00 91.00 109 PHE A N 1
ATOM 789 C CA . PHE A 1 109 ? -18.423 -5.000 10.496 1.00 91.00 109 PHE A CA 1
ATOM 790 C C . PHE A 1 109 ? -18.556 -5.471 9.043 1.00 91.00 109 PHE A C 1
ATOM 792 O O . PHE A 1 109 ? -17.721 -6.247 8.570 1.00 91.00 109 PHE A O 1
ATOM 799 N N . ASP A 1 110 ? -19.570 -4.977 8.328 1.00 93.12 110 ASP A N 1
ATOM 800 C CA . ASP A 1 110 ? -19.800 -5.294 6.910 1.00 93.12 110 ASP A CA 1
ATOM 801 C C . ASP A 1 110 ? -18.683 -4.725 6.028 1.00 93.12 110 ASP A C 1
ATOM 803 O O . ASP A 1 110 ? -18.282 -5.321 5.024 1.00 93.12 110 ASP A O 1
ATOM 807 N N . SER A 1 111 ? -18.170 -3.553 6.407 1.00 94.19 111 SER A N 1
ATOM 808 C CA . SER A 1 111 ? -16.971 -2.985 5.807 1.00 94.19 111 SER A CA 1
ATOM 809 C C . SER A 1 111 ? -16.212 -2.096 6.782 1.00 94.19 111 SER A C 1
ATOM 811 O O . SER A 1 111 ? -16.815 -1.314 7.511 1.00 94.19 111 SER A O 1
ATOM 813 N N . ALA A 1 112 ? -14.892 -2.153 6.723 1.00 95.19 112 ALA A N 1
ATOM 814 C CA . ALA A 1 112 ? -13.960 -1.372 7.506 1.00 95.19 112 ALA A CA 1
ATOM 815 C C . ALA A 1 112 ? -12.741 -1.043 6.647 1.00 95.19 112 ALA A C 1
ATOM 817 O O . ALA A 1 112 ? -12.243 -1.909 5.920 1.00 95.19 112 ALA A O 1
ATOM 818 N N . PHE A 1 113 ? -12.232 0.178 6.747 1.00 96.44 113 PHE A N 1
ATOM 819 C CA . PHE A 1 113 ? -10.927 0.493 6.187 1.00 96.44 113 PHE A CA 1
ATOM 820 C C . PHE A 1 113 ? -10.219 1.604 6.945 1.00 96.44 113 PHE A C 1
ATOM 822 O O . PHE A 1 113 ? -10.843 2.470 7.563 1.00 96.44 113 PHE A O 1
ATOM 829 N N . VAL A 1 114 ? -8.897 1.574 6.815 1.00 97.31 114 VAL A N 1
ATOM 830 C CA . VAL A 1 114 ? -7.997 2.663 7.179 1.00 97.31 114 VAL A CA 1
ATOM 831 C C . VAL A 1 114 ? -7.097 2.902 5.981 1.00 97.31 114 VAL A C 1
ATOM 833 O O . VAL A 1 114 ? -6.435 1.974 5.515 1.00 97.31 114 VAL A O 1
ATOM 836 N N . VAL A 1 115 ? -7.081 4.127 5.465 1.00 96.56 115 VAL A N 1
ATOM 837 C CA . VAL A 1 115 ? -6.195 4.520 4.364 1.00 96.56 115 VAL A CA 1
ATOM 838 C C . VAL A 1 115 ? -5.393 5.752 4.742 1.00 96.56 115 VAL A C 1
ATOM 840 O O . VAL A 1 115 ? -5.876 6.639 5.444 1.00 96.56 115 VAL A O 1
ATOM 843 N N . SER A 1 116 ? -4.168 5.817 4.241 1.00 94.69 116 SER A N 1
ATOM 844 C CA . SER A 1 116 ? -3.316 6.993 4.292 1.00 94.69 116 SER A CA 1
ATOM 845 C C . SER A 1 116 ? -2.645 7.151 2.932 1.00 94.69 116 SER A C 1
ATOM 847 O O . SER A 1 116 ? -1.868 6.293 2.508 1.00 94.69 116 SER A O 1
ATOM 849 N N . GLY A 1 117 ? -3.021 8.206 2.206 1.00 92.06 117 GLY A N 1
ATOM 850 C CA . GLY A 1 117 ? -2.669 8.360 0.794 1.00 92.06 117 GLY A CA 1
ATOM 851 C C . GLY A 1 117 ? -3.145 7.166 -0.041 1.00 92.06 117 GLY A C 1
ATOM 852 O O . GLY A 1 117 ? -4.338 6.868 -0.102 1.00 92.06 117 GLY A O 1
ATOM 853 N N . GLU A 1 118 ? -2.194 6.468 -0.662 1.00 93.56 118 GLU A N 1
ATOM 854 C CA . GLU A 1 118 ? -2.434 5.288 -1.503 1.00 93.56 118 GLU A CA 1
ATOM 855 C C . GLU A 1 118 ? -2.083 3.958 -0.824 1.00 93.56 118 GLU A C 1
ATOM 857 O O . GLU A 1 118 ? -1.934 2.931 -1.486 1.00 93.56 118 GLU A O 1
ATOM 862 N N . CYS A 1 119 ? -1.949 3.967 0.501 1.00 95.81 119 CYS A N 1
ATOM 863 C CA . CYS A 1 119 ? -1.711 2.785 1.314 1.00 95.81 119 CYS A CA 1
ATOM 864 C C . CYS A 1 119 ? -2.917 2.540 2.222 1.00 95.81 119 CYS A C 1
ATOM 866 O O . CYS A 1 119 ? -3.318 3.430 2.974 1.00 95.81 119 CYS A O 1
ATOM 868 N N . GLY A 1 120 ? -3.505 1.346 2.158 1.00 97.31 120 GLY A N 1
ATOM 869 C CA . GLY A 1 120 ? -4.714 1.037 2.907 1.00 97.31 120 GLY A CA 1
ATOM 870 C C . GLY A 1 120 ? -4.832 -0.402 3.368 1.00 97.31 120 GLY A C 1
ATOM 871 O O . GLY A 1 120 ? -4.409 -1.326 2.672 1.00 97.31 120 GLY A O 1
ATOM 872 N N . ALA A 1 121 ? -5.480 -0.577 4.514 1.00 98.19 121 ALA A N 1
ATOM 873 C CA . ALA A 1 121 ? -5.948 -1.858 5.019 1.00 98.19 121 ALA A CA 1
ATOM 874 C C . ALA A 1 121 ? -7.478 -1.908 4.934 1.00 98.19 121 ALA A C 1
ATOM 876 O O . ALA A 1 121 ? -8.165 -0.942 5.277 1.00 98.19 121 ALA A O 1
ATOM 877 N N . PHE A 1 122 ? -8.012 -3.042 4.483 1.00 97.25 122 PHE A N 1
ATOM 878 C CA . PHE A 1 122 ? -9.428 -3.219 4.173 1.00 97.25 122 PHE A CA 1
ATOM 879 C C . PHE A 1 122 ? -9.964 -4.529 4.749 1.00 97.25 122 PHE A C 1
ATOM 881 O O . PHE A 1 122 ? -9.319 -5.577 4.657 1.00 97.25 122 PHE A O 1
ATOM 888 N N . GLN A 1 123 ? -11.193 -4.480 5.254 1.00 95.69 123 GLN A N 1
ATOM 889 C CA . GLN A 1 123 ? -12.064 -5.629 5.469 1.00 95.69 123 GLN A CA 1
ATOM 890 C C . GLN A 1 123 ? -13.432 -5.288 4.887 1.00 95.69 123 GLN A C 1
ATOM 892 O O . GLN A 1 123 ? -14.117 -4.418 5.400 1.00 95.69 123 GLN A O 1
ATOM 897 N N . ILE A 1 124 ? -13.829 -5.945 3.805 1.00 95.31 124 ILE A N 1
ATOM 898 C CA . ILE A 1 124 ? -15.098 -5.711 3.118 1.00 95.31 124 ILE A CA 1
ATOM 899 C C . ILE A 1 124 ? -15.720 -7.075 2.840 1.00 95.31 124 ILE A C 1
ATOM 901 O O . ILE A 1 124 ? -15.137 -7.889 2.115 1.00 95.31 124 ILE A O 1
ATOM 905 N N . GLU A 1 125 ? -16.888 -7.326 3.423 1.00 94.06 125 GLU A N 1
ATOM 906 C CA . GLU A 1 125 ? -17.670 -8.530 3.154 1.00 94.06 125 GLU A CA 1
ATOM 907 C C . GLU A 1 125 ? -18.265 -8.499 1.739 1.00 94.06 125 GLU A C 1
ATOM 909 O O . GLU A 1 125 ? -18.293 -7.459 1.085 1.00 94.06 125 GLU A O 1
ATOM 914 N N . MET A 1 126 ? -18.757 -9.642 1.248 1.00 90.06 126 MET A N 1
ATOM 915 C CA . MET A 1 126 ? -19.258 -9.791 -0.132 1.00 90.06 126 MET A CA 1
ATOM 916 C C . MET A 1 126 ? -20.246 -8.678 -0.538 1.00 90.06 126 MET A C 1
ATOM 918 O O . MET A 1 126 ? -20.095 -8.042 -1.587 1.00 90.06 126 MET A O 1
ATOM 922 N N . GLU A 1 127 ? -21.210 -8.409 0.343 1.00 87.44 127 GLU A N 1
ATOM 923 C CA . GLU A 1 127 ? -22.251 -7.385 0.186 1.00 87.44 127 GLU A CA 1
ATOM 924 C C . GLU A 1 127 ? -21.907 -6.072 0.907 1.00 87.44 127 GLU A C 1
ATOM 926 O O . GLU A 1 127 ? -22.701 -5.133 0.915 1.00 87.44 127 GLU A O 1
ATOM 931 N N . GLY A 1 128 ? -20.705 -5.979 1.484 1.00 88.00 128 GLY A N 1
ATOM 932 C CA . GLY A 1 128 ? -20.223 -4.794 2.175 1.00 88.00 128 GLY A CA 1
ATOM 933 C C . GLY A 1 128 ? -20.240 -3.575 1.253 1.00 88.00 128 GLY A C 1
ATOM 934 O O . GLY A 1 128 ? -19.732 -3.596 0.121 1.00 88.00 128 GLY A O 1
ATOM 935 N N . VAL A 1 129 ? -20.846 -2.493 1.737 1.00 86.12 129 VAL A N 1
ATOM 936 C CA . VAL A 1 129 ? -20.856 -1.207 1.040 1.00 86.12 129 VAL A CA 1
ATOM 937 C C . VAL A 1 129 ? -19.706 -0.374 1.564 1.00 86.12 129 VAL A C 1
ATOM 939 O O . VAL A 1 129 ? -19.737 0.092 2.701 1.00 86.12 129 VAL A O 1
ATOM 942 N N . LEU A 1 130 ? -18.717 -0.173 0.699 1.00 86.81 130 LEU A N 1
ATOM 943 C CA . LEU A 1 130 ? -17.608 0.727 0.948 1.00 86.81 130 LEU A CA 1
ATOM 944 C C . LEU A 1 130 ? -18.049 2.161 0.651 1.00 86.81 130 LEU A C 1
ATOM 946 O O . LEU A 1 130 ? -18.234 2.514 -0.514 1.00 86.81 130 LEU A O 1
ATOM 950 N N . ASP A 1 131 ? -18.200 2.975 1.691 1.00 82.56 131 ASP A N 1
ATOM 951 C CA . ASP A 1 131 ? -18.449 4.405 1.520 1.00 82.56 131 ASP A CA 1
ATOM 952 C C . ASP A 1 131 ? -17.151 5.204 1.633 1.00 82.56 131 ASP A C 1
ATOM 954 O O . ASP A 1 131 ? -16.365 5.027 2.567 1.00 82.56 131 ASP A O 1
ATOM 958 N N . VAL A 1 132 ? -16.934 6.074 0.651 1.00 87.00 132 VAL A N 1
ATOM 959 C CA . VAL A 1 132 ? -15.715 6.860 0.478 1.00 87.00 132 VAL A CA 1
ATOM 960 C C . VAL A 1 132 ? -16.118 8.320 0.282 1.00 87.00 132 VAL A C 1
ATOM 962 O O . VAL A 1 132 ? -16.893 8.623 -0.645 1.00 87.00 132 VAL A O 1
ATOM 965 N N . PRO A 1 133 ? -15.598 9.241 1.116 1.00 84.94 133 PRO A N 1
ATOM 966 C CA . PRO A 1 133 ? -15.942 10.646 1.007 1.00 84.94 133 PRO A CA 1
ATOM 967 C C . PRO A 1 133 ? -15.410 11.206 -0.317 1.00 84.94 133 PRO A C 1
ATOM 969 O O . PRO A 1 133 ? -14.473 10.659 -0.905 1.00 84.94 133 PRO A O 1
ATOM 972 N N . ALA A 1 134 ? -16.048 12.259 -0.832 1.00 85.69 134 ALA A N 1
ATOM 973 C CA . ALA A 1 134 ? -15.847 12.725 -2.206 1.00 85.69 134 ALA A CA 1
ATOM 974 C C . ALA A 1 134 ? -14.372 13.011 -2.534 1.00 85.69 134 ALA A C 1
ATOM 976 O O . ALA A 1 134 ? -13.896 12.648 -3.608 1.00 85.69 134 ALA A O 1
ATOM 977 N N . GLU A 1 135 ? -13.654 13.586 -1.577 1.00 82.12 135 GLU A N 1
ATOM 978 C CA . GLU A 1 135 ? -12.232 13.912 -1.619 1.00 82.12 135 GLU A CA 1
ATOM 979 C C . GLU A 1 135 ? -11.316 12.690 -1.775 1.00 82.12 135 GLU A C 1
ATOM 981 O O . GLU A 1 135 ? -10.269 12.794 -2.406 1.00 82.12 135 GLU A O 1
ATOM 986 N N . ALA A 1 136 ? -11.719 11.519 -1.274 1.00 84.88 136 ALA A N 1
ATOM 987 C CA . ALA A 1 136 ? -10.931 10.289 -1.345 1.00 84.88 136 ALA A CA 1
ATOM 988 C C . ALA A 1 136 ? -11.340 9.378 -2.514 1.00 84.88 136 ALA A C 1
ATOM 990 O O . ALA A 1 136 ? -10.695 8.362 -2.776 1.00 84.88 136 ALA A O 1
ATOM 991 N N . ARG A 1 137 ? -12.390 9.739 -3.269 1.00 86.94 137 ARG A N 1
ATOM 992 C CA . ARG A 1 137 ? -12.870 8.939 -4.412 1.00 86.94 137 ARG A CA 1
ATOM 993 C C . ARG A 1 137 ? -11.868 8.855 -5.550 1.00 86.94 137 ARG A C 1
ATOM 995 O O . ARG A 1 137 ? -12.022 7.977 -6.392 1.00 86.94 137 ARG A O 1
ATOM 1002 N N . THR A 1 138 ? -10.863 9.727 -5.584 1.00 85.50 138 THR A N 1
ATOM 1003 C CA . THR A 1 138 ? -9.776 9.725 -6.571 1.00 85.50 138 THR A CA 1
ATOM 1004 C C . THR A 1 138 ? -8.697 8.680 -6.290 1.00 85.50 138 THR A C 1
ATOM 1006 O O . THR A 1 138 ? -7.964 8.357 -7.226 1.00 85.50 138 THR A O 1
ATOM 1009 N N . GLY A 1 139 ? -8.674 8.077 -5.095 1.00 88.94 139 GLY A N 1
ATOM 1010 C CA . GLY A 1 139 ? -7.683 7.069 -4.716 1.00 88.94 139 GLY A CA 1
ATOM 1011 C C . GLY A 1 139 ? -7.680 5.844 -5.634 1.00 88.94 139 GLY A C 1
ATOM 1012 O O . GLY A 1 139 ? -8.744 5.305 -5.965 1.00 88.94 139 GLY A O 1
ATOM 1013 N N . LEU A 1 140 ? -6.498 5.388 -6.055 1.00 92.38 140 LEU A N 1
ATOM 1014 C CA . LEU A 1 140 ? -6.362 4.216 -6.934 1.00 92.38 140 LEU A CA 1
ATOM 1015 C C . LEU A 1 140 ? -6.688 2.911 -6.212 1.00 92.38 140 LEU A C 1
ATOM 1017 O O . LEU A 1 140 ? -7.211 1.977 -6.828 1.00 92.38 140 LEU A O 1
ATOM 1021 N N . TRP A 1 141 ? -6.472 2.866 -4.896 1.00 93.56 141 TRP A N 1
ATOM 1022 C CA . TRP A 1 141 ? -6.937 1.761 -4.059 1.00 93.56 141 TRP A CA 1
ATOM 1023 C C . TRP A 1 141 ? -8.444 1.491 -4.221 1.00 93.56 141 TRP A C 1
ATOM 1025 O O . TRP A 1 141 ? -8.860 0.336 -4.163 1.00 93.56 141 TRP A O 1
ATOM 1035 N N . LEU A 1 142 ? -9.268 2.509 -4.510 1.00 93.00 142 LEU A N 1
ATOM 1036 C CA . LEU A 1 142 ? -10.707 2.330 -4.726 1.00 93.00 142 LEU A CA 1
ATOM 1037 C C . LEU A 1 142 ? -11.011 1.587 -6.036 1.00 93.00 142 LEU A C 1
ATOM 1039 O O . LEU A 1 142 ? -11.901 0.738 -6.072 1.00 93.00 142 LEU A O 1
ATOM 1043 N N . GLU A 1 143 ? -10.264 1.856 -7.113 1.00 92.38 143 GLU A N 1
ATOM 1044 C CA . GLU A 1 143 ? -10.396 1.072 -8.352 1.00 92.38 143 GLU A CA 1
ATOM 1045 C C . GLU A 1 143 ? -9.947 -0.365 -8.159 1.00 92.38 143 GLU A C 1
ATOM 1047 O O . GLU A 1 143 ? -10.581 -1.276 -8.683 1.00 92.38 143 GLU A O 1
ATOM 1052 N N . MET A 1 144 ? -8.896 -0.577 -7.367 1.00 94.44 144 MET A N 1
ATOM 1053 C CA . MET A 1 144 ? -8.457 -1.920 -7.021 1.00 94.44 144 MET A CA 1
ATOM 1054 C C . MET A 1 144 ? -9.546 -2.676 -6.252 1.00 94.44 144 MET A C 1
ATOM 1056 O O . MET A 1 144 ? -9.871 -3.802 -6.622 1.00 94.44 144 MET A O 1
ATOM 1060 N N . VAL A 1 145 ? -10.188 -2.051 -5.254 1.00 94.00 145 VAL A N 1
ATOM 1061 C CA . VAL A 1 145 ? -11.354 -2.645 -4.576 1.00 94.00 145 VAL A CA 1
ATOM 1062 C C . VAL A 1 145 ? -12.444 -2.996 -5.589 1.00 94.00 145 VAL A C 1
ATOM 1064 O O . VAL A 1 145 ? -12.950 -4.117 -5.582 1.00 94.00 145 VAL A O 1
ATOM 1067 N N . HIS A 1 146 ? -12.794 -2.082 -6.497 1.00 91.50 146 HIS A N 1
ATOM 1068 C CA . HIS A 1 146 ? -13.793 -2.363 -7.529 1.00 91.50 146 HIS A CA 1
ATOM 1069 C C . HIS A 1 146 ? -13.375 -3.510 -8.456 1.00 91.50 146 HIS A C 1
ATOM 1071 O O . HIS A 1 146 ? -14.219 -4.337 -8.804 1.00 91.50 146 HIS A O 1
ATOM 1077 N N . GLY A 1 147 ? -12.101 -3.590 -8.837 1.00 91.25 147 GLY A N 1
ATOM 1078 C CA . GLY A 1 147 ? -11.535 -4.646 -9.674 1.00 91.25 147 GLY A CA 1
ATOM 1079 C C . GLY A 1 147 ? -11.508 -6.020 -9.002 1.00 91.25 147 GLY A C 1
ATOM 1080 O O . GLY A 1 147 ? -11.575 -7.029 -9.701 1.00 91.25 147 GLY A O 1
ATOM 1081 N N . LEU A 1 148 ? -11.457 -6.064 -7.668 1.00 91.62 148 LEU A N 1
ATOM 1082 C CA . LEU A 1 148 ? -11.529 -7.286 -6.859 1.00 91.62 148 LEU A CA 1
ATOM 1083 C C . LEU A 1 148 ? -12.971 -7.764 -6.609 1.00 91.62 148 LEU A C 1
ATOM 1085 O O . LEU A 1 148 ? -13.168 -8.892 -6.162 1.00 91.62 148 LEU A O 1
ATOM 1089 N N . ARG A 1 149 ? -13.983 -6.928 -6.879 1.00 86.62 149 ARG A N 1
ATOM 1090 C CA . ARG A 1 149 ? -15.401 -7.277 -6.685 1.00 86.62 149 ARG A CA 1
ATOM 1091 C C . ARG A 1 149 ? -16.023 -7.921 -7.936 1.00 86.62 149 ARG A C 1
ATOM 1093 O O . ARG A 1 149 ? -15.631 -7.578 -9.050 1.00 86.62 149 ARG A O 1
ATOM 1100 N N . PRO A 1 150 ? -17.083 -8.743 -7.809 1.00 84.25 150 PRO A N 1
ATOM 1101 C CA . PRO A 1 150 ? -17.707 -9.203 -6.564 1.00 84.25 150 PRO A CA 1
ATOM 1102 C C . PRO A 1 150 ? -16.773 -10.140 -5.786 1.00 84.25 150 PRO A C 1
ATOM 1104 O O . PRO A 1 150 ? -16.094 -10.969 -6.383 1.00 84.25 150 PRO A O 1
ATOM 1107 N N . GLY A 1 151 ? -16.705 -9.980 -4.465 1.00 84.81 151 GLY A N 1
ATOM 1108 C CA . GLY A 1 151 ? -15.774 -10.731 -3.626 1.00 84.81 151 GLY A CA 1
ATOM 1109 C C . GLY A 1 151 ? -15.593 -10.120 -2.241 1.00 84.81 151 GLY A C 1
ATOM 1110 O O . GLY A 1 151 ? -15.960 -8.969 -2.006 1.00 84.81 151 GLY A O 1
ATOM 1111 N N . ILE A 1 152 ? -14.999 -10.905 -1.342 1.00 91.56 152 ILE A N 1
ATOM 1112 C CA . ILE A 1 152 ? -14.524 -10.443 -0.034 1.00 91.56 152 ILE A CA 1
ATOM 1113 C C . ILE A 1 152 ? -13.155 -9.789 -0.233 1.00 91.56 152 ILE A C 1
ATOM 1115 O O . ILE A 1 152 ? -12.241 -10.418 -0.769 1.00 91.56 152 ILE A O 1
ATOM 1119 N N . VAL A 1 153 ? -12.989 -8.554 0.241 1.00 94.94 153 VAL A N 1
ATOM 1120 C CA . VAL A 1 153 ? -11.701 -7.849 0.218 1.00 94.94 153 VAL A CA 1
ATOM 1121 C C . VAL A 1 153 ? -11.185 -7.745 1.644 1.00 94.94 153 VAL A C 1
ATOM 1123 O O . VAL A 1 153 ? -11.635 -6.912 2.419 1.00 94.94 153 VAL A O 1
ATOM 1126 N N . ARG A 1 154 ? -10.237 -8.614 1.999 1.00 95.81 154 ARG A N 1
ATOM 1127 C CA . ARG A 1 154 ? -9.559 -8.597 3.305 1.00 95.81 154 ARG A CA 1
ATOM 1128 C C . ARG A 1 154 ? -8.049 -8.562 3.127 1.00 95.81 154 ARG A C 1
ATOM 1130 O O . ARG A 1 154 ? -7.494 -9.516 2.568 1.00 95.81 154 ARG A O 1
ATOM 1137 N N . GLY A 1 155 ? -7.412 -7.480 3.558 1.00 96.75 155 GLY A N 1
ATOM 1138 C CA . GLY A 1 155 ? -5.964 -7.295 3.507 1.00 96.75 155 GLY A CA 1
ATOM 1139 C C . GLY A 1 155 ? -5.542 -5.896 3.069 1.00 96.75 155 GLY A C 1
ATOM 1140 O O . GLY A 1 155 ? -6.297 -4.938 3.213 1.00 96.75 155 GLY A O 1
ATOM 1141 N N . GLY A 1 156 ? -4.324 -5.789 2.542 1.00 98.06 156 GLY A N 1
ATOM 1142 C CA . GLY A 1 156 ? -3.718 -4.512 2.173 1.00 98.06 156 GLY A CA 1
ATOM 1143 C C . GLY A 1 156 ? -3.814 -4.205 0.687 1.00 98.06 156 GLY A C 1
ATOM 1144 O O . GLY A 1 156 ? -3.562 -5.093 -0.127 1.00 98.06 156 GLY A O 1
ATOM 1145 N N . ILE A 1 157 ? -4.118 -2.955 0.337 1.00 98.06 157 ILE A N 1
ATOM 1146 C CA . ILE A 1 157 ? -3.982 -2.419 -1.022 1.00 98.06 157 ILE A CA 1
ATOM 1147 C C . ILE A 1 157 ? -3.028 -1.232 -0.968 1.00 98.06 157 ILE A C 1
ATOM 1149 O O . ILE A 1 157 ? -3.251 -0.301 -0.196 1.00 98.06 157 ILE A O 1
ATOM 1153 N N . VAL A 1 158 ? -1.965 -1.270 -1.773 1.00 97.00 158 VAL A N 1
ATOM 1154 C CA . VAL A 1 158 ? -0.933 -0.225 -1.768 1.00 97.00 158 VAL A CA 1
ATOM 1155 C C . VAL A 1 158 ? -0.529 0.144 -3.186 1.00 97.00 158 VAL A C 1
ATOM 1157 O O . VAL A 1 158 ? -0.282 -0.756 -3.995 1.00 97.00 158 VAL A O 1
ATOM 1160 N N . SER A 1 159 ? -0.432 1.448 -3.464 1.00 95.00 159 SER A N 1
ATOM 1161 C CA . SER A 1 159 ? 0.125 1.976 -4.713 1.00 95.00 159 SER A CA 1
ATOM 1162 C C . SER A 1 159 ? 1.520 2.590 -4.533 1.00 95.00 159 SER A C 1
ATOM 1164 O O . SER A 1 159 ? 1.791 3.250 -3.536 1.00 95.00 159 SER A O 1
ATOM 1166 N N . ALA A 1 160 ? 2.394 2.385 -5.518 1.00 93.75 160 ALA A N 1
ATOM 1167 C CA . ALA A 1 160 ? 3.766 2.888 -5.602 1.00 93.75 160 ALA A CA 1
ATOM 1168 C C . ALA A 1 160 ? 4.110 3.300 -7.050 1.00 93.75 160 ALA A C 1
ATOM 1170 O O . ALA A 1 160 ? 3.324 3.053 -7.965 1.00 93.75 160 ALA A O 1
ATOM 1171 N N . GLY A 1 161 ? 5.269 3.929 -7.271 1.00 91.31 161 GLY A N 1
ATOM 1172 C CA . GLY A 1 161 ? 5.726 4.395 -8.588 1.00 91.31 161 GLY A CA 1
ATOM 1173 C C . GLY A 1 161 ? 5.894 5.913 -8.680 1.00 91.31 161 GLY A C 1
ATOM 1174 O O . GLY A 1 161 ? 5.631 6.644 -7.728 1.00 91.31 161 GLY A O 1
ATOM 1175 N N . ALA A 1 162 ? 6.306 6.390 -9.855 1.00 87.75 162 ALA A N 1
ATOM 1176 C CA . ALA A 1 162 ? 6.758 7.761 -10.095 1.00 87.75 162 ALA A CA 1
ATOM 1177 C C . ALA A 1 162 ? 5.689 8.848 -9.880 1.00 87.75 162 ALA A C 1
ATOM 1179 O O . ALA A 1 162 ? 6.021 10.030 -9.816 1.00 87.75 162 ALA A O 1
ATOM 1180 N N . ARG A 1 163 ? 4.406 8.477 -9.784 1.00 85.25 163 ARG A N 1
ATOM 1181 C CA . ARG A 1 163 ? 3.319 9.408 -9.438 1.00 85.25 163 ARG A CA 1
ATOM 1182 C C . ARG A 1 163 ? 3.183 9.682 -7.940 1.00 85.25 163 ARG A C 1
ATOM 1184 O O . ARG A 1 163 ? 2.379 10.537 -7.577 1.00 85.25 163 ARG A O 1
ATOM 1191 N N . PHE A 1 164 ? 3.915 8.965 -7.091 1.00 83.56 164 PHE A N 1
ATOM 1192 C CA . PHE A 1 164 ? 3.812 9.077 -5.640 1.00 83.56 164 PHE A CA 1
ATOM 1193 C C . PHE A 1 164 ? 5.153 9.503 -5.049 1.00 83.56 164 PHE A C 1
ATOM 1195 O O . PHE A 1 164 ? 6.155 8.804 -5.196 1.00 83.56 164 PHE A O 1
ATOM 1202 N N . ASP A 1 165 ? 5.153 10.624 -4.328 1.00 69.69 165 ASP A N 1
ATOM 1203 C CA . ASP A 1 165 ? 6.362 11.219 -3.741 1.00 69.69 165 ASP A CA 1
ATOM 1204 C C . ASP A 1 165 ? 7.078 10.278 -2.754 1.00 69.69 165 ASP A C 1
ATOM 1206 O O . ASP A 1 165 ? 8.290 10.362 -2.564 1.00 69.69 165 ASP A O 1
ATOM 1210 N N . GLU A 1 166 ? 6.337 9.346 -2.150 1.00 64.00 166 GLU A N 1
ATOM 1211 C CA . GLU A 1 166 ? 6.834 8.398 -1.145 1.00 64.00 166 GLU A CA 1
ATOM 1212 C C . GLU A 1 166 ? 7.514 7.158 -1.745 1.00 64.00 166 GLU A C 1
ATOM 1214 O O . GLU A 1 166 ? 8.195 6.422 -1.030 1.00 64.00 166 GLU A O 1
ATOM 1219 N N . HIS A 1 167 ? 7.360 6.928 -3.055 1.00 63.31 167 HIS A N 1
ATOM 1220 C CA . HIS A 1 167 ? 7.893 5.757 -3.757 1.00 63.31 167 HIS A CA 1
ATOM 1221 C C . HIS A 1 167 ? 8.636 6.119 -5.061 1.00 63.31 167 HIS A C 1
ATOM 1223 O O . HIS A 1 167 ? 8.322 5.560 -6.116 1.00 63.31 167 HIS A O 1
ATOM 1229 N N . PRO A 1 168 ? 9.635 7.023 -5.036 1.00 55.88 168 PRO A N 1
ATOM 1230 C CA . PRO A 1 168 ? 10.219 7.588 -6.255 1.00 55.88 168 PRO A CA 1
ATOM 1231 C C . PRO A 1 168 ? 11.215 6.662 -6.978 1.00 55.88 168 PRO A C 1
ATOM 1233 O O . PRO A 1 168 ? 11.962 7.122 -7.842 1.00 55.88 168 PRO A O 1
ATOM 1236 N N . SER A 1 169 ? 11.298 5.378 -6.628 1.00 64.75 169 SER A N 1
ATOM 1237 C CA . SER A 1 169 ? 12.291 4.467 -7.196 1.00 64.75 169 SER A CA 1
ATOM 1238 C C . SER A 1 169 ? 11.700 3.607 -8.326 1.00 64.75 169 SER A C 1
ATOM 1240 O O . SER A 1 169 ? 10.718 2.889 -8.150 1.00 64.75 169 SER A O 1
ATOM 1242 N N . GLY A 1 170 ? 12.321 3.696 -9.508 1.00 81.31 170 GLY A N 1
ATOM 1243 C CA . GLY A 1 170 ? 11.904 3.012 -10.739 1.00 81.31 170 GLY A CA 1
ATOM 1244 C C . GLY A 1 170 ? 11.216 3.927 -11.761 1.00 81.31 170 GLY A C 1
ATOM 1245 O O . GLY A 1 170 ? 11.024 5.117 -11.531 1.00 81.31 170 GLY A O 1
ATOM 1246 N N . ASP A 1 171 ? 10.876 3.366 -12.922 1.00 88.19 171 ASP A N 1
ATOM 1247 C CA . ASP A 1 171 ? 10.223 4.068 -14.036 1.00 88.19 171 ASP A CA 1
ATOM 1248 C C . ASP A 1 171 ? 8.712 3.823 -14.111 1.00 88.19 171 ASP A C 1
ATOM 1250 O O . ASP A 1 171 ? 8.050 4.486 -14.905 1.00 88.19 171 ASP A O 1
ATOM 1254 N N . ALA A 1 172 ? 8.151 2.886 -13.334 1.00 92.19 172 ALA A N 1
ATOM 1255 C CA . ALA A 1 172 ? 6.709 2.627 -13.339 1.00 92.19 172 ALA A CA 1
ATOM 1256 C C . ALA A 1 172 ? 5.916 3.901 -13.018 1.00 92.19 172 ALA A C 1
ATOM 1258 O O . ALA A 1 172 ? 6.201 4.573 -12.028 1.00 92.19 172 ALA A O 1
ATOM 1259 N N . ASP A 1 173 ? 4.875 4.191 -13.803 1.00 92.50 173 ASP A N 1
ATOM 1260 C CA . ASP A 1 173 ? 3.973 5.303 -13.498 1.00 92.50 173 ASP A CA 1
ATOM 1261 C C . ASP A 1 173 ? 3.188 4.983 -12.221 1.00 92.50 173 ASP A C 1
ATOM 1263 O O . ASP A 1 173 ? 3.123 5.792 -11.295 1.00 92.50 173 ASP A O 1
ATOM 1267 N N . ILE A 1 174 ? 2.582 3.791 -12.195 1.00 93.81 174 ILE A N 1
ATOM 1268 C CA . ILE A 1 174 ? 1.778 3.276 -11.089 1.00 93.81 174 ILE A CA 1
ATOM 1269 C C . ILE A 1 174 ? 2.025 1.774 -10.960 1.00 93.81 174 ILE A C 1
ATOM 1271 O O . ILE A 1 174 ? 2.001 1.039 -11.944 1.00 93.81 174 ILE A O 1
ATOM 1275 N N . VAL A 1 175 ? 2.171 1.302 -9.732 1.00 95.31 175 VAL A N 1
ATOM 1276 C CA . VAL A 1 175 ? 2.065 -0.098 -9.332 1.00 95.31 175 VAL A CA 1
ATOM 1277 C C . VAL A 1 175 ? 1.059 -0.163 -8.198 1.00 95.31 175 VAL A C 1
ATOM 1279 O O . VAL A 1 175 ? 1.322 0.431 -7.167 1.00 95.31 175 VAL A O 1
ATOM 1282 N N . THR A 1 176 ? -0.046 -0.891 -8.344 1.00 96.50 176 THR A N 1
ATOM 1283 C CA . THR A 1 176 ? -1.021 -1.098 -7.259 1.00 96.50 176 THR A CA 1
ATOM 1284 C C . THR A 1 176 ? -1.166 -2.583 -6.985 1.00 96.50 176 THR A C 1
ATOM 1286 O O . THR A 1 176 ? -1.526 -3.355 -7.876 1.00 96.50 176 THR A O 1
ATOM 1289 N N . LEU A 1 177 ? -0.873 -2.995 -5.755 1.00 97.44 177 LEU A N 1
ATOM 1290 C CA . LEU A 1 177 ? -0.888 -4.394 -5.338 1.00 97.44 177 LEU A CA 1
ATOM 1291 C C . LEU A 1 177 ? -1.962 -4.642 -4.281 1.00 97.44 177 LEU A C 1
ATOM 1293 O O . LEU A 1 177 ? -2.301 -3.750 -3.509 1.00 97.44 177 LEU A O 1
ATOM 1297 N N . TYR A 1 178 ? -2.456 -5.877 -4.234 1.00 98.06 178 TYR A N 1
ATOM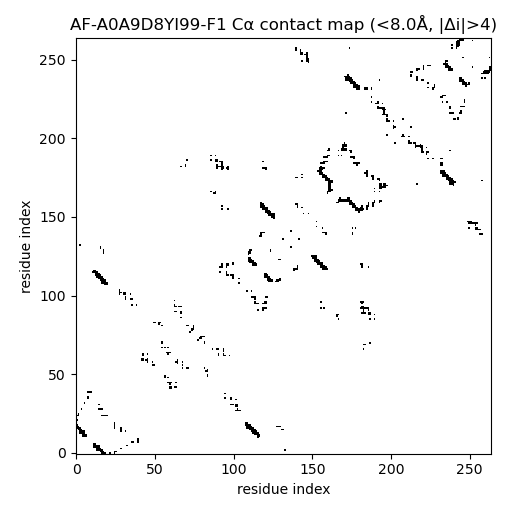 1298 C CA . TYR A 1 178 ? -3.329 -6.402 -3.191 1.00 98.06 178 TYR A CA 1
ATOM 1299 C C . TYR A 1 178 ? -2.675 -7.620 -2.540 1.00 98.06 178 TYR A C 1
ATOM 1301 O O . TYR A 1 178 ? -2.282 -8.566 -3.231 1.00 98.06 178 TYR A O 1
ATOM 1309 N N . GLY A 1 179 ? -2.579 -7.622 -1.213 1.00 97.44 179 GLY A N 1
ATOM 1310 C CA . GLY A 1 179 ? -1.965 -8.692 -0.429 1.00 97.44 179 GLY A CA 1
ATOM 1311 C C . GLY A 1 179 ? -2.713 -8.999 0.865 1.00 97.44 179 GLY A C 1
ATOM 1312 O O . GLY A 1 179 ? -3.841 -8.557 1.082 1.00 97.44 179 GLY A O 1
ATOM 1313 N N . ALA A 1 180 ? -2.099 -9.818 1.721 1.00 96.50 180 ALA A N 1
ATOM 1314 C CA . ALA A 1 180 ? -2.719 -10.259 2.971 1.00 96.50 180 ALA A CA 1
ATOM 1315 C C . ALA A 1 180 ? -2.788 -9.150 4.036 1.00 96.50 180 ALA A C 1
ATOM 1317 O O . ALA A 1 180 ? -3.737 -9.129 4.812 1.00 96.50 180 ALA A O 1
ATOM 1318 N N . CYS A 1 181 ? -1.824 -8.229 4.037 1.00 97.38 181 CYS A N 1
ATOM 1319 C CA . CYS A 1 181 ? -1.751 -7.057 4.911 1.00 97.38 181 CYS A CA 1
ATOM 1320 C C . CYS A 1 181 ? -1.051 -5.901 4.181 1.00 97.38 181 CYS A C 1
ATOM 1322 O O . CYS A 1 181 ? -0.332 -6.127 3.200 1.00 97.38 181 CYS A O 1
ATOM 1324 N N . ALA A 1 182 ? -1.275 -4.662 4.609 1.00 98.06 182 ALA A N 1
ATOM 1325 C CA . ALA A 1 182 ? -0.717 -3.477 3.961 1.00 98.06 182 ALA A CA 1
ATOM 1326 C C . ALA A 1 182 ? 0.802 -3.381 4.142 1.00 98.06 182 ALA A C 1
ATOM 1328 O O . ALA A 1 182 ? 1.495 -2.973 3.214 1.00 98.06 182 ALA A O 1
ATOM 1329 N N . THR A 1 183 ? 1.339 -3.839 5.273 1.00 97.25 183 THR A N 1
ATOM 1330 C CA . THR A 1 183 ? 2.781 -3.811 5.573 1.00 97.25 183 THR A CA 1
ATOM 1331 C C . THR A 1 183 ? 3.621 -4.538 4.515 1.00 97.25 183 THR A C 1
ATOM 1333 O O . THR A 1 183 ? 4.542 -3.968 3.930 1.00 97.25 183 THR A O 1
ATOM 1336 N N . GLU A 1 184 ? 3.304 -5.808 4.246 1.00 96.38 184 GLU A N 1
ATOM 1337 C CA . GLU A 1 184 ? 4.033 -6.624 3.262 1.00 96.38 184 GLU A CA 1
ATOM 1338 C C . GLU A 1 184 ? 3.737 -6.158 1.834 1.00 96.38 184 GLU A C 1
ATOM 1340 O O . GLU A 1 184 ? 4.634 -6.117 0.988 1.00 96.38 184 GLU A O 1
ATOM 1345 N N . THR A 1 185 ? 2.495 -5.733 1.585 1.00 97.12 185 THR A N 1
ATOM 1346 C CA . THR A 1 185 ? 2.071 -5.207 0.282 1.00 97.12 185 THR A CA 1
ATOM 1347 C C . THR A 1 185 ? 2.807 -3.912 -0.066 1.00 97.12 185 THR A C 1
ATOM 1349 O O . THR A 1 185 ? 3.188 -3.737 -1.219 1.00 97.12 185 THR A O 1
ATOM 1352 N N . ALA A 1 186 ? 3.084 -3.037 0.905 1.00 96.06 186 ALA A N 1
ATOM 1353 C CA . ALA A 1 186 ? 3.833 -1.799 0.695 1.00 96.06 186 ALA A CA 1
ATOM 1354 C C . ALA A 1 186 ? 5.293 -2.058 0.304 1.00 96.06 186 ALA A C 1
ATOM 1356 O O . ALA A 1 186 ? 5.813 -1.437 -0.631 1.00 96.06 186 ALA A O 1
ATOM 1357 N N . LEU A 1 187 ? 5.946 -3.023 0.964 1.00 94.81 187 LEU A N 1
ATOM 1358 C CA . LEU A 1 187 ? 7.278 -3.461 0.555 1.00 94.81 187 LEU A CA 1
ATOM 1359 C C . LEU A 1 187 ? 7.239 -4.040 -0.865 1.00 94.81 187 LEU A C 1
ATOM 1361 O O . LEU A 1 187 ? 8.037 -3.649 -1.715 1.00 94.81 187 LEU A O 1
ATOM 1365 N N . ALA A 1 188 ? 6.293 -4.940 -1.138 1.00 95.12 188 ALA A N 1
ATOM 1366 C CA . ALA A 1 188 ? 6.139 -5.560 -2.448 1.00 95.12 188 ALA A CA 1
ATOM 1367 C C . ALA A 1 188 ? 5.886 -4.528 -3.561 1.00 95.12 188 ALA A C 1
ATOM 1369 O O . ALA A 1 188 ? 6.519 -4.609 -4.611 1.00 95.12 188 ALA A O 1
ATOM 1370 N N . ALA A 1 189 ? 5.014 -3.543 -3.330 1.00 95.62 189 ALA A N 1
ATOM 1371 C CA . ALA A 1 189 ? 4.697 -2.492 -4.295 1.00 95.62 189 ALA A CA 1
ATOM 1372 C C . ALA A 1 189 ? 5.941 -1.662 -4.625 1.00 95.62 189 ALA A C 1
ATOM 1374 O O . ALA A 1 189 ? 6.235 -1.441 -5.800 1.00 95.62 189 ALA A O 1
ATOM 1375 N N . THR A 1 190 ? 6.724 -1.312 -3.600 1.00 93.75 190 THR A N 1
ATOM 1376 C CA . THR A 1 190 ? 7.998 -0.598 -3.757 1.00 93.75 190 THR A CA 1
ATOM 1377 C C . THR A 1 190 ? 8.991 -1.402 -4.596 1.00 93.75 190 THR A C 1
ATOM 1379 O O . THR A 1 190 ? 9.553 -0.887 -5.554 1.00 93.75 190 THR A O 1
ATOM 1382 N N . LEU A 1 191 ? 9.164 -2.694 -4.306 1.00 93.62 191 LEU A N 1
ATOM 1383 C CA . LEU A 1 191 ? 10.096 -3.559 -5.041 1.00 93.62 191 LEU A CA 1
ATOM 1384 C C . LEU A 1 191 ? 9.680 -3.792 -6.495 1.00 93.62 191 LEU A C 1
ATOM 1386 O O . LEU A 1 191 ? 10.527 -3.898 -7.383 1.00 93.62 191 LEU A O 1
ATOM 1390 N N . VAL A 1 192 ? 8.376 -3.910 -6.747 1.00 95.06 192 VAL A N 1
ATOM 1391 C CA . VAL A 1 192 ? 7.855 -4.049 -8.108 1.00 95.06 192 VAL A CA 1
ATOM 1392 C C . VAL A 1 192 ? 8.085 -2.754 -8.881 1.00 95.06 192 VAL A C 1
ATOM 1394 O O . VAL A 1 192 ? 8.606 -2.840 -9.993 1.00 95.06 192 VAL A O 1
ATOM 1397 N N . ALA A 1 193 ? 7.780 -1.592 -8.292 1.00 94.25 193 ALA A N 1
ATOM 1398 C CA . ALA A 1 193 ? 8.040 -0.286 -8.898 1.00 94.25 193 ALA A CA 1
ATOM 1399 C C . ALA A 1 193 ? 9.527 -0.109 -9.243 1.00 94.25 193 ALA A C 1
ATOM 1401 O O . ALA A 1 193 ? 9.848 0.166 -10.397 1.00 94.25 193 ALA A O 1
ATOM 1402 N N . GLU A 1 194 ? 10.421 -0.414 -8.297 1.00 91.31 194 GLU A N 1
ATOM 1403 C CA . GLU A 1 194 ? 11.879 -0.374 -8.477 1.00 91.31 194 GLU A CA 1
ATOM 1404 C C . GLU A 1 194 ? 12.368 -1.256 -9.621 1.00 91.31 194 GLU A C 1
ATOM 1406 O O . GLU A 1 194 ? 13.302 -0.901 -10.327 1.00 91.31 194 GLU A O 1
ATOM 1411 N N . SER A 1 195 ? 11.748 -2.419 -9.814 1.00 93.62 195 SER A N 1
ATOM 1412 C CA . SER A 1 195 ? 12.173 -3.358 -10.853 1.00 93.62 195 SER A CA 1
ATOM 1413 C C . SER A 1 195 ? 11.717 -2.979 -12.266 1.00 93.62 195 SER A C 1
ATOM 1415 O O . SER A 1 195 ? 12.205 -3.555 -13.245 1.00 93.62 195 SER A O 1
ATOM 1417 N N . VAL A 1 196 ? 10.777 -2.038 -12.395 1.00 94.38 196 VAL A N 1
ATOM 1418 C CA . VAL A 1 196 ? 10.387 -1.478 -13.690 1.00 94.38 196 VAL A CA 1
ATOM 1419 C C . VAL A 1 196 ? 11.414 -0.421 -14.060 1.00 94.38 196 VAL A C 1
ATOM 1421 O O . VAL A 1 196 ? 11.309 0.730 -13.660 1.00 94.38 196 VAL A O 1
ATOM 1424 N N . GLU A 1 197 ? 12.411 -0.824 -14.839 1.00 92.00 197 GLU A N 1
ATOM 1425 C CA . GLU A 1 197 ? 13.476 0.067 -15.297 1.00 92.00 197 GLU A CA 1
ATOM 1426 C C . GLU A 1 197 ? 13.579 0.046 -16.818 1.00 92.00 197 GLU A C 1
ATOM 1428 O O . GLU A 1 197 ? 13.866 -0.993 -17.437 1.00 92.00 197 GLU A O 1
ATOM 1433 N N . MET A 1 198 ? 13.381 1.220 -17.402 1.00 90.19 198 MET A N 1
ATOM 1434 C CA . MET A 1 198 ? 13.711 1.527 -18.780 1.00 90.19 198 MET A CA 1
ATOM 1435 C C . MET A 1 198 ? 15.210 1.782 -18.913 1.00 90.19 198 MET A C 1
ATOM 1437 O O . MET A 1 198 ? 15.877 2.256 -17.990 1.00 90.19 198 MET A O 1
ATOM 1441 N N . ASN A 1 199 ? 15.753 1.509 -20.096 1.00 89.50 199 ASN A N 1
ATOM 1442 C CA . ASN A 1 199 ? 17.112 1.940 -20.389 1.00 89.50 199 ASN A CA 1
ATOM 1443 C C . ASN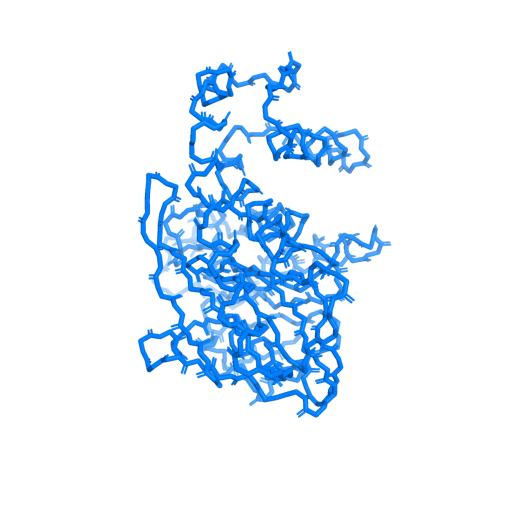 A 1 199 ? 17.201 3.484 -20.449 1.00 89.50 199 ASN A C 1
ATOM 1445 O O . ASN A 1 199 ? 16.206 4.184 -20.664 1.00 89.50 199 ASN A O 1
ATOM 1449 N N . SER A 1 200 ? 18.407 4.025 -20.263 1.00 87.38 200 SER A N 1
ATOM 1450 C CA . SER A 1 200 ? 18.633 5.473 -20.157 1.00 87.38 200 SER A CA 1
ATOM 1451 C C . SER A 1 200 ? 18.220 6.253 -21.410 1.00 87.38 200 SER A C 1
ATOM 1453 O O . SER A 1 200 ? 17.668 7.346 -21.287 1.00 87.38 200 SER A O 1
ATOM 1455 N N . ALA A 1 201 ? 18.438 5.694 -22.603 1.00 87.50 201 ALA A N 1
ATOM 1456 C CA . ALA A 1 201 ? 18.064 6.326 -23.866 1.00 87.50 201 ALA A CA 1
ATOM 1457 C C . ALA A 1 201 ? 16.537 6.403 -24.030 1.00 87.50 201 ALA A C 1
ATOM 1459 O O . ALA A 1 201 ? 15.999 7.446 -24.395 1.00 87.50 201 ALA A O 1
ATOM 1460 N N . ALA A 1 202 ? 15.829 5.323 -23.697 1.00 87.31 202 ALA A N 1
ATOM 1461 C CA . ALA A 1 202 ? 14.376 5.252 -23.741 1.00 87.31 202 ALA A CA 1
ATOM 1462 C C . ALA A 1 202 ? 13.738 6.176 -22.696 1.00 87.31 202 ALA A C 1
ATOM 1464 O O . ALA A 1 202 ? 12.734 6.816 -22.991 1.00 87.31 202 ALA A O 1
ATOM 1465 N N . ARG A 1 203 ? 14.335 6.302 -21.502 1.00 85.06 203 ARG A N 1
ATOM 1466 C CA . ARG A 1 203 ? 13.863 7.219 -20.449 1.00 85.06 203 ARG A CA 1
ATOM 1467 C C . ARG A 1 203 ? 13.911 8.687 -20.888 1.00 85.06 203 ARG A C 1
ATOM 1469 O O . ARG A 1 203 ? 13.032 9.462 -20.526 1.00 85.06 203 ARG A O 1
ATOM 1476 N N . GLN A 1 204 ? 14.934 9.066 -21.655 1.00 86.44 204 GLN A N 1
ATOM 1477 C CA . GLN A 1 204 ? 15.122 10.436 -22.152 1.00 86.44 204 GLN A CA 1
ATOM 1478 C C . GLN A 1 204 ? 14.327 10.731 -23.431 1.00 86.44 204 GLN A C 1
ATOM 1480 O O . GLN A 1 204 ? 14.177 11.892 -23.814 1.00 86.44 204 GLN A O 1
ATOM 1485 N N . ALA A 1 205 ? 13.814 9.702 -24.105 1.00 87.19 205 ALA A N 1
ATOM 1486 C CA . ALA A 1 205 ? 13.025 9.872 -25.311 1.00 87.19 205 ALA A CA 1
ATOM 1487 C C . ALA A 1 205 ? 11.649 10.471 -24.987 1.00 87.19 205 ALA A C 1
ATOM 1489 O O . ALA A 1 205 ? 10.930 9.987 -24.115 1.00 87.19 205 ALA A O 1
ATOM 1490 N N . SER A 1 206 ? 11.233 11.483 -25.755 1.00 84.50 206 SER A N 1
ATOM 1491 C CA . SER A 1 206 ? 9.883 12.051 -25.631 1.00 84.50 206 SER A CA 1
ATOM 1492 C C . SER A 1 206 ? 8.789 11.020 -25.935 1.00 84.50 206 SER A C 1
ATOM 1494 O O . SER A 1 206 ? 7.707 11.096 -25.358 1.00 84.50 206 SER A O 1
ATOM 1496 N N . ILE A 1 207 ? 9.065 10.076 -26.840 1.00 87.50 207 ILE A N 1
ATOM 1497 C CA . ILE A 1 207 ? 8.216 8.922 -27.141 1.00 87.50 207 ILE A CA 1
ATOM 1498 C C . ILE A 1 207 ? 9.126 7.688 -27.129 1.00 87.50 207 ILE A C 1
ATOM 1500 O O . ILE A 1 207 ? 9.834 7.445 -28.109 1.00 87.50 207 ILE A O 1
ATOM 1504 N N . PRO A 1 208 ? 9.163 6.932 -26.021 1.00 89.88 208 PRO A N 1
ATOM 1505 C CA . PRO A 1 208 ? 9.969 5.724 -25.937 1.00 89.88 208 PRO A CA 1
ATOM 1506 C C . PRO A 1 208 ? 9.470 4.639 -26.905 1.00 89.88 208 PRO A C 1
ATOM 1508 O O . PRO A 1 208 ? 8.260 4.549 -27.145 1.00 89.88 208 PRO A O 1
ATOM 1511 N N . PRO A 1 209 ? 10.358 3.778 -27.434 1.00 92.56 209 PRO A N 1
ATOM 1512 C CA . PRO A 1 209 ? 9.942 2.612 -28.205 1.00 92.56 209 PRO A CA 1
ATOM 1513 C C . PRO A 1 209 ? 8.991 1.720 -27.397 1.00 92.56 209 PRO A C 1
ATOM 1515 O O . PRO A 1 209 ? 9.201 1.482 -26.209 1.00 92.56 209 PRO A O 1
ATOM 1518 N N . VAL A 1 210 ? 7.952 1.192 -28.048 1.00 92.62 210 VAL A N 1
ATOM 1519 C CA . VAL A 1 210 ? 6.934 0.363 -27.377 1.00 92.62 210 VAL A CA 1
ATOM 1520 C C . VAL A 1 210 ? 7.535 -0.907 -26.769 1.00 92.62 210 VAL A C 1
ATOM 1522 O O . VAL A 1 210 ? 7.141 -1.288 -25.670 1.00 92.62 210 VAL A O 1
ATOM 1525 N N . GLU A 1 211 ? 8.512 -1.522 -27.435 1.00 93.12 211 GLU A N 1
ATOM 1526 C CA . GLU A 1 211 ? 9.193 -2.718 -26.922 1.00 93.12 211 GLU A CA 1
ATOM 1527 C C . GLU A 1 211 ? 9.961 -2.439 -25.625 1.00 93.12 211 GLU A C 1
ATOM 1529 O O . GLU A 1 211 ? 9.882 -3.229 -24.695 1.00 93.12 211 GLU A O 1
ATOM 1534 N N . GLU A 1 212 ? 10.585 -1.265 -25.488 1.00 94.38 212 GLU A N 1
ATOM 1535 C CA . GLU A 1 212 ? 11.266 -0.870 -24.244 1.00 94.38 212 GLU A CA 1
ATOM 1536 C C . GLU A 1 212 ? 10.285 -0.721 -23.078 1.00 94.38 212 GLU A C 1
ATOM 1538 O O . GLU A 1 212 ? 10.580 -1.110 -21.946 1.00 94.38 212 GLU A O 1
ATOM 1543 N N . ILE A 1 213 ? 9.087 -0.194 -23.354 1.00 93.94 213 ILE A N 1
ATOM 1544 C CA . ILE A 1 213 ? 8.021 -0.114 -22.352 1.00 93.94 213 ILE A CA 1
ATOM 1545 C C . ILE A 1 213 ? 7.586 -1.526 -21.941 1.00 93.94 213 ILE A C 1
ATOM 1547 O O . ILE A 1 213 ? 7.431 -1.805 -20.749 1.00 93.94 213 ILE A O 1
ATOM 1551 N N . TRP A 1 214 ? 7.418 -2.440 -22.901 1.00 94.94 214 TRP A N 1
ATOM 1552 C CA . TRP A 1 214 ? 7.045 -3.821 -22.600 1.00 94.94 214 TRP A CA 1
ATOM 1553 C C . TRP A 1 214 ? 8.134 -4.601 -21.879 1.00 94.94 214 TRP A C 1
ATOM 1555 O O . TRP A 1 214 ? 7.802 -5.392 -20.994 1.00 94.94 214 TRP A O 1
ATOM 1565 N N . ASP A 1 215 ? 9.400 -4.376 -22.197 1.00 95.00 215 ASP A N 1
ATOM 1566 C CA . ASP A 1 215 ? 10.527 -5.012 -21.527 1.00 95.00 215 ASP A CA 1
ATOM 1567 C C . ASP A 1 215 ? 10.636 -4.549 -20.074 1.00 95.00 215 ASP A C 1
ATOM 1569 O O . ASP A 1 215 ? 10.760 -5.385 -19.171 1.00 95.00 215 ASP A O 1
ATOM 1573 N N . ALA A 1 216 ? 10.497 -3.242 -19.823 1.00 95.44 216 ALA A N 1
ATOM 1574 C CA . ALA A 1 216 ? 10.453 -2.683 -18.473 1.00 95.44 216 ALA A CA 1
ATOM 1575 C C . ALA A 1 216 ? 9.263 -3.236 -17.668 1.00 95.44 216 ALA A C 1
ATOM 1577 O O . ALA A 1 216 ? 9.448 -3.760 -16.566 1.00 95.44 216 ALA A O 1
ATOM 1578 N N . LEU A 1 217 ? 8.053 -3.225 -18.242 1.00 96.00 217 LEU A N 1
ATOM 1579 C CA . LEU A 1 217 ? 6.870 -3.824 -17.614 1.00 96.00 217 LEU A CA 1
ATOM 1580 C C . LEU A 1 217 ? 7.042 -5.331 -17.377 1.00 96.00 217 LEU A C 1
ATOM 1582 O O . LEU A 1 217 ? 6.574 -5.854 -16.370 1.00 96.00 217 LEU A O 1
ATOM 1586 N N . SER A 1 218 ? 7.740 -6.048 -18.260 1.00 95.94 218 SER A N 1
ATOM 1587 C CA . SER A 1 218 ? 7.993 -7.483 -18.097 1.00 95.94 218 SER A CA 1
ATOM 1588 C C . SER A 1 218 ? 8.949 -7.777 -16.938 1.00 95.94 218 SER A C 1
ATOM 1590 O O . SER A 1 218 ? 8.800 -8.810 -16.285 1.00 95.94 218 SER A O 1
ATOM 1592 N N . LYS A 1 219 ? 9.899 -6.882 -16.628 1.00 95.19 219 LYS A N 1
ATOM 1593 C CA . LYS A 1 219 ? 10.719 -6.981 -15.404 1.00 95.19 219 LYS A CA 1
ATOM 1594 C C . LYS A 1 219 ? 9.844 -6.849 -14.155 1.00 95.19 219 LYS A C 1
ATOM 1596 O O . LYS A 1 219 ? 9.864 -7.753 -13.320 1.00 95.19 219 LYS A O 1
ATOM 1601 N N . GLY A 1 220 ? 9.009 -5.809 -14.095 1.00 95.81 220 GLY A N 1
ATOM 1602 C CA . GLY A 1 220 ? 8.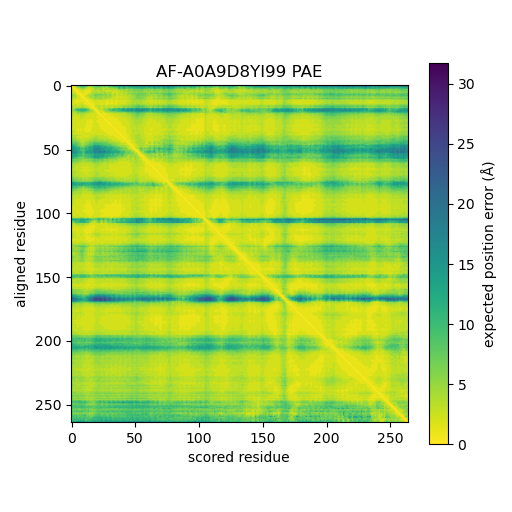035 -5.613 -13.015 1.00 95.81 220 GLY A CA 1
ATOM 1603 C C . GLY A 1 220 ? 7.087 -6.798 -12.841 1.00 95.81 220 GLY A C 1
ATOM 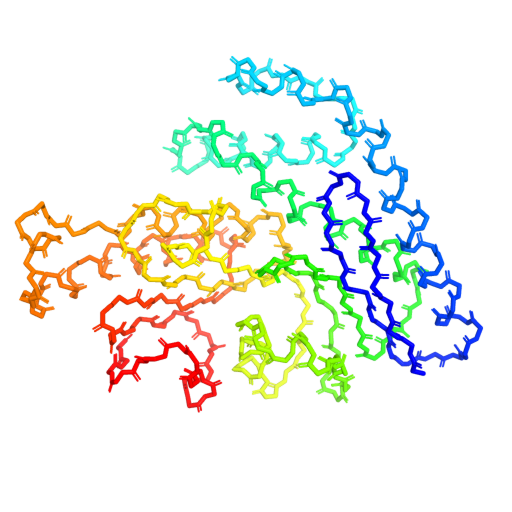1604 O O . GLY A 1 220 ? 6.912 -7.309 -11.737 1.00 95.81 220 GLY A O 1
ATOM 1605 N N . ALA A 1 221 ? 6.546 -7.309 -13.947 1.00 96.31 221 ALA A N 1
ATOM 1606 C CA . ALA A 1 221 ? 5.657 -8.463 -13.955 1.00 96.31 221 ALA A CA 1
ATOM 1607 C C . ALA A 1 221 ? 6.339 -9.741 -13.433 1.00 96.31 221 ALA A C 1
ATOM 1609 O O . ALA A 1 221 ? 5.726 -10.504 -12.683 1.00 96.31 221 ALA A O 1
ATOM 1610 N N . ARG A 1 222 ? 7.616 -9.978 -13.766 1.00 96.25 222 ARG A N 1
ATOM 1611 C CA . ARG A 1 222 ? 8.387 -11.105 -13.208 1.00 96.25 222 ARG A CA 1
ATOM 1612 C C . ARG A 1 222 ? 8.607 -10.950 -11.704 1.00 96.25 222 ARG A C 1
ATOM 1614 O O . ARG A 1 222 ? 8.426 -11.922 -10.971 1.00 96.25 222 ARG A O 1
ATOM 1621 N N . THR A 1 223 ? 8.944 -9.747 -11.239 1.00 94.81 223 THR A N 1
ATOM 1622 C CA . THR A 1 223 ? 9.073 -9.453 -9.803 1.00 94.81 223 THR A CA 1
ATOM 1623 C C . THR A 1 223 ? 7.760 -9.716 -9.074 1.00 94.81 223 THR A C 1
ATOM 1625 O O . THR A 1 223 ? 7.752 -10.462 -8.096 1.00 94.81 223 THR A O 1
ATOM 1628 N N . LEU A 1 224 ? 6.647 -9.181 -9.584 1.00 95.56 224 LEU A N 1
ATOM 1629 C CA . LEU A 1 224 ? 5.315 -9.377 -9.013 1.00 95.56 224 LEU A CA 1
ATOM 1630 C C . LEU A 1 224 ? 4.910 -10.859 -9.004 1.00 95.56 224 LEU A C 1
ATOM 1632 O O . LEU A 1 224 ? 4.435 -11.353 -7.986 1.00 95.56 224 LEU A O 1
ATOM 1636 N N . SER A 1 225 ? 5.154 -11.592 -10.093 1.00 95.81 225 SER A N 1
ATOM 1637 C CA . SER A 1 225 ? 4.859 -13.031 -10.166 1.00 95.81 225 SER A CA 1
ATOM 1638 C C . SER A 1 225 ? 5.613 -13.814 -9.090 1.00 95.81 225 SER A C 1
ATOM 1640 O O . SER A 1 225 ? 5.001 -14.578 -8.352 1.00 95.81 225 SER A O 1
ATOM 1642 N N . ARG A 1 226 ? 6.913 -13.545 -8.914 1.00 93.75 226 ARG A N 1
ATOM 1643 C CA . ARG A 1 226 ? 7.729 -14.175 -7.865 1.00 93.75 226 ARG A CA 1
ATOM 1644 C C . ARG A 1 226 ? 7.208 -13.865 -6.457 1.00 93.75 226 ARG A C 1
ATOM 1646 O O . ARG A 1 226 ? 7.122 -14.770 -5.633 1.00 93.75 226 ARG A O 1
ATOM 1653 N N . LEU A 1 227 ? 6.848 -12.610 -6.178 1.00 92.94 227 LEU A N 1
ATOM 1654 C CA . LEU A 1 227 ? 6.287 -12.213 -4.878 1.00 92.94 227 LEU A CA 1
ATOM 1655 C C . LEU A 1 227 ? 4.917 -12.865 -4.627 1.00 92.94 227 LEU A C 1
ATOM 1657 O O . LEU A 1 227 ? 4.602 -13.230 -3.493 1.00 92.94 227 LEU A O 1
ATOM 1661 N N . ARG A 1 228 ? 4.119 -13.062 -5.684 1.00 94.12 228 ARG A N 1
ATOM 1662 C CA . ARG A 1 228 ? 2.852 -13.799 -5.620 1.00 94.12 228 ARG A CA 1
ATOM 1663 C C . ARG A 1 228 ? 3.066 -15.280 -5.318 1.00 94.12 228 ARG A C 1
ATOM 1665 O O . ARG A 1 228 ? 2.363 -15.831 -4.476 1.00 94.12 228 ARG A O 1
ATOM 1672 N N . ASP A 1 229 ? 4.049 -15.913 -5.952 1.00 92.75 229 ASP A N 1
ATOM 1673 C CA . ASP A 1 229 ? 4.391 -17.321 -5.706 1.00 92.75 229 ASP A CA 1
ATOM 1674 C C . ASP A 1 229 ? 4.890 -17.540 -4.266 1.00 92.75 229 ASP A C 1
ATOM 1676 O O . ASP A 1 229 ? 4.612 -18.570 -3.651 1.00 92.75 229 ASP A O 1
ATOM 1680 N N . GLN A 1 230 ? 5.540 -16.525 -3.688 1.00 88.75 230 GLN A N 1
ATOM 1681 C CA . GLN A 1 230 ? 5.921 -16.458 -2.272 1.00 88.75 230 GLN A CA 1
ATOM 1682 C C . GLN A 1 230 ? 4.764 -16.080 -1.331 1.00 88.75 230 GLN A C 1
ATOM 1684 O O . GLN A 1 230 ? 4.955 -16.034 -0.119 1.00 88.75 230 GLN A O 1
ATOM 1689 N N . ARG A 1 231 ? 3.560 -15.837 -1.866 1.00 90.06 231 ARG A N 1
ATOM 1690 C CA . ARG A 1 231 ? 2.338 -15.452 -1.135 1.00 90.06 231 ARG A CA 1
ATOM 1691 C C . ARG A 1 231 ? 2.411 -14.115 -0.390 1.00 90.06 231 ARG A C 1
ATOM 1693 O O . ARG A 1 231 ? 1.555 -13.859 0.451 1.00 90.06 231 ARG A O 1
ATOM 1700 N N . LEU A 1 232 ? 3.367 -13.251 -0.729 1.00 88.88 232 LEU A N 1
ATOM 1701 C CA . LEU A 1 232 ? 3.464 -11.898 -0.161 1.00 88.88 232 LEU A CA 1
ATOM 1702 C C . LEU A 1 232 ? 2.374 -10.972 -0.715 1.00 88.88 232 LEU A C 1
ATOM 1704 O O . LEU A 1 232 ? 1.901 -10.061 -0.043 1.00 88.88 232 LEU A O 1
ATOM 1708 N N . VAL A 1 233 ? 1.939 -11.231 -1.948 1.00 94.62 233 VAL A N 1
ATOM 1709 C CA . VAL A 1 233 ? 0.835 -10.528 -2.610 1.00 94.62 233 VAL A CA 1
ATOM 1710 C C . VAL A 1 233 ? -0.065 -11.527 -3.327 1.00 94.62 233 VAL A C 1
ATOM 1712 O O . VAL A 1 233 ? 0.343 -12.642 -3.643 1.00 94.62 233 VAL A O 1
ATOM 1715 N N . ARG A 1 234 ? -1.317 -11.144 -3.571 1.00 95.94 234 ARG A N 1
ATOM 1716 C CA . ARG A 1 234 ? -2.333 -11.971 -4.242 1.00 95.94 234 ARG A CA 1
ATOM 1717 C C . ARG A 1 234 ? -2.507 -11.560 -5.694 1.00 95.94 234 ARG A C 1
ATOM 1719 O O . ARG A 1 234 ? -2.611 -12.411 -6.578 1.00 95.94 234 ARG A O 1
ATOM 1726 N N . SER A 1 235 ? -2.537 -10.258 -5.937 1.00 95.88 235 SER A N 1
ATOM 1727 C CA . SER A 1 235 ? -2.729 -9.697 -7.264 1.00 95.88 235 SER A CA 1
ATOM 1728 C C . SER A 1 235 ? -2.151 -8.291 -7.351 1.00 95.88 235 SER A C 1
ATOM 1730 O O . SER A 1 235 ? -1.828 -7.667 -6.341 1.00 95.88 235 SER A O 1
ATOM 1732 N N . GLY A 1 236 ? -1.993 -7.792 -8.568 1.00 96.00 236 GLY A N 1
ATOM 1733 C CA . GLY A 1 236 ? -1.525 -6.439 -8.780 1.00 96.00 236 GLY A CA 1
ATOM 1734 C C . GLY A 1 236 ? -1.567 -6.007 -10.227 1.00 96.00 236 GLY A C 1
ATOM 1735 O O . GLY A 1 236 ? -1.701 -6.820 -11.146 1.00 96.00 236 GLY A O 1
ATOM 1736 N N . VAL A 1 237 ? -1.417 -4.705 -10.397 1.00 95.69 237 VAL A N 1
ATOM 1737 C CA . VAL A 1 237 ? -1.313 -4.038 -11.685 1.00 95.69 237 VAL A CA 1
ATOM 1738 C C . VAL A 1 237 ? -0.124 -3.102 -11.687 1.00 95.69 237 VAL A C 1
ATOM 1740 O O . VAL A 1 237 ? 0.231 -2.527 -10.661 1.00 95.69 237 VAL A O 1
ATOM 1743 N N . LEU A 1 238 ? 0.504 -2.970 -12.845 1.00 95.38 238 LEU A N 1
ATOM 1744 C CA . LEU A 1 238 ? 1.616 -2.058 -13.068 1.00 95.38 238 LEU A CA 1
ATOM 1745 C C . LEU A 1 238 ? 1.434 -1.376 -14.419 1.00 95.38 238 LEU A C 1
ATOM 1747 O O . LEU A 1 238 ? 1.028 -2.016 -15.392 1.00 95.38 238 LEU A O 1
ATOM 1751 N N . THR A 1 239 ? 1.722 -0.082 -14.477 1.00 95.06 239 THR A N 1
ATOM 1752 C CA . THR A 1 239 ? 1.529 0.737 -15.668 1.00 95.06 239 THR A CA 1
ATOM 1753 C C . THR A 1 239 ? 2.753 1.571 -15.985 1.00 95.06 239 THR A C 1
ATOM 1755 O O . THR A 1 239 ? 3.509 1.992 -15.108 1.00 95.06 239 THR A O 1
ATOM 1758 N N . LEU A 1 240 ? 2.959 1.772 -17.282 1.00 94.62 240 LEU A N 1
ATOM 1759 C CA . LEU A 1 240 ? 4.044 2.572 -17.820 1.00 94.62 240 LEU A CA 1
ATOM 1760 C C . LEU A 1 240 ? 3.631 3.131 -19.180 1.00 94.62 240 LEU A C 1
ATOM 1762 O O . LEU A 1 240 ? 3.313 2.377 -20.102 1.00 94.62 240 LEU A O 1
ATOM 1766 N N . ARG A 1 241 ? 3.625 4.459 -19.312 1.00 91.25 241 ARG A N 1
ATOM 1767 C CA . ARG A 1 241 ? 3.363 5.208 -20.552 1.00 91.25 241 ARG A CA 1
ATOM 1768 C C . ARG A 1 241 ? 2.106 4.721 -21.295 1.00 91.25 241 ARG A C 1
ATOM 1770 O O . ARG A 1 241 ? 2.100 4.523 -22.513 1.00 91.25 241 ARG A O 1
ATOM 1777 N N . GLY A 1 242 ? 1.025 4.505 -20.544 1.00 90.00 242 GLY A N 1
ATOM 1778 C CA . GLY A 1 242 ? -0.284 4.098 -21.071 1.00 90.00 242 GLY A CA 1
ATOM 1779 C C . GLY A 1 242 ? -0.402 2.626 -21.485 1.00 90.00 242 GLY A C 1
ATOM 1780 O O . GLY A 1 242 ? -1.365 2.263 -22.166 1.00 90.00 242 GLY A O 1
ATOM 1781 N N . ARG A 1 243 ? 0.564 1.786 -21.100 1.00 93.88 243 ARG A N 1
ATOM 1782 C CA . ARG A 1 243 ? 0.502 0.320 -21.184 1.00 93.88 243 ARG A CA 1
ATOM 1783 C C . ARG A 1 243 ? 0.431 -0.275 -19.784 1.00 93.88 243 ARG A C 1
ATOM 1785 O O . ARG A 1 243 ? 0.979 0.310 -18.850 1.00 93.88 243 ARG A O 1
ATOM 1792 N N . GLY A 1 244 ? -0.214 -1.429 -19.649 1.00 93.56 244 GLY A N 1
ATOM 1793 C CA . GLY A 1 244 ? -0.402 -2.087 -18.360 1.00 93.56 244 GLY A CA 1
ATOM 1794 C C . GLY A 1 244 ? -0.095 -3.580 -18.385 1.00 93.56 244 GLY A C 1
ATOM 1795 O O . GLY A 1 244 ? -0.261 -4.251 -19.407 1.00 93.56 244 GLY A O 1
ATOM 1796 N N . ARG A 1 245 ? 0.343 -4.100 -17.236 1.00 94.88 245 ARG A N 1
ATOM 1797 C CA . ARG A 1 245 ? 0.350 -5.535 -16.925 1.00 94.88 245 ARG A CA 1
ATOM 1798 C C . ARG A 1 245 ? -0.546 -5.810 -15.731 1.00 94.88 245 ARG A C 1
ATOM 1800 O O . ARG A 1 245 ? -0.533 -5.044 -14.766 1.00 94.88 245 ARG A O 1
ATOM 1807 N N . LEU A 1 246 ? -1.265 -6.924 -15.788 1.00 93.75 246 LEU A N 1
ATOM 1808 C CA . LEU A 1 246 ? -2.119 -7.400 -14.704 1.00 93.75 246 LEU A CA 1
ATOM 1809 C C . LEU A 1 246 ? -1.713 -8.814 -14.301 1.00 93.75 246 LEU A C 1
ATOM 1811 O O . LEU A 1 246 ? -1.538 -9.693 -15.140 1.00 93.75 246 LEU A O 1
ATOM 1815 N N . ILE A 1 247 ? -1.558 -9.044 -12.998 1.00 93.88 247 ILE A N 1
ATOM 1816 C CA . ILE A 1 247 ? -1.233 -10.359 -12.445 1.00 93.88 247 ILE A CA 1
ATOM 1817 C C . ILE A 1 247 ? -2.232 -10.699 -11.342 1.00 93.88 247 ILE A C 1
ATOM 1819 O O . ILE A 1 247 ? -2.383 -9.959 -10.375 1.00 93.88 247 ILE A O 1
ATOM 1823 N N . GLY A 1 248 ? -2.865 -11.870 -11.446 1.00 89.19 248 GLY A N 1
ATOM 1824 C CA . GLY A 1 248 ? -3.872 -12.341 -10.488 1.00 89.19 248 GLY A CA 1
ATOM 1825 C C . GLY A 1 248 ? -5.303 -12.014 -10.920 1.00 89.19 248 GLY A C 1
ATOM 1826 O O . GLY A 1 248 ? -5.540 -11.590 -12.046 1.00 89.19 248 GLY A O 1
ATOM 1827 N N . MET A 1 249 ? -6.270 -12.270 -10.041 1.00 86.62 249 MET A N 1
ATOM 1828 C CA . MET A 1 249 ? -7.692 -12.094 -10.353 1.00 86.62 249 MET A CA 1
ATOM 1829 C C . MET A 1 249 ? -8.124 -10.650 -10.081 1.00 86.62 249 MET A C 1
ATOM 1831 O O . MET A 1 249 ? -8.501 -10.320 -8.960 1.00 86.62 249 MET A O 1
ATOM 1835 N N . ILE A 1 250 ? -8.029 -9.790 -11.097 1.00 88.31 250 ILE A N 1
ATOM 1836 C CA . ILE A 1 250 ? -8.514 -8.403 -11.071 1.00 88.31 250 ILE A CA 1
ATOM 1837 C C . ILE A 1 250 ? -9.242 -8.127 -12.391 1.00 88.31 250 ILE A C 1
ATOM 1839 O O . ILE A 1 250 ? -8.749 -8.473 -13.463 1.00 88.31 250 ILE A O 1
ATOM 1843 N N . SER A 1 251 ? -10.410 -7.493 -12.324 1.00 86.56 251 SER A N 1
ATOM 1844 C CA . SER A 1 251 ? -11.163 -7.071 -13.506 1.00 86.56 251 SER A CA 1
ATOM 1845 C C . SER A 1 251 ? -10.564 -5.799 -14.118 1.00 86.56 251 SER A C 1
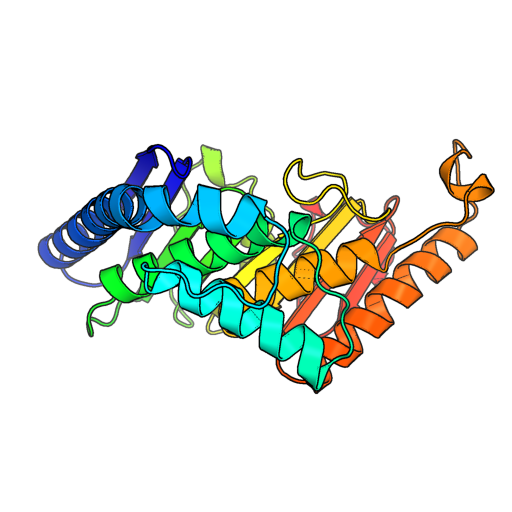ATOM 1847 O O . SER A 1 251 ? -10.801 -4.706 -13.603 1.00 86.56 251 SER A O 1
ATOM 1849 N N . ALA A 1 252 ? -9.852 -5.925 -15.243 1.00 80.50 252 ALA A N 1
ATOM 1850 C CA . ALA A 1 252 ? -9.210 -4.801 -15.940 1.00 80.50 252 ALA A CA 1
ATOM 1851 C C . ALA A 1 252 ? -10.187 -3.680 -16.349 1.00 80.50 252 ALA A C 1
ATOM 1853 O O . ALA A 1 252 ? -9.847 -2.505 -16.244 1.00 80.50 252 ALA A O 1
ATOM 1854 N N . ASP A 1 253 ? -11.426 -4.023 -16.721 1.00 83.56 253 ASP A N 1
ATOM 1855 C CA . ASP A 1 253 ? -12.463 -3.060 -17.142 1.00 83.56 253 ASP A CA 1
ATOM 1856 C C . ASP A 1 253 ? -12.849 -2.039 -16.056 1.00 83.56 253 ASP A C 1
ATOM 1858 O O . ASP A 1 253 ? -13.550 -1.064 -16.322 1.00 83.56 253 ASP A O 1
ATOM 1862 N N . ARG A 1 254 ? -12.410 -2.261 -14.812 1.00 82.00 254 ARG A N 1
ATOM 1863 C CA . ARG A 1 254 ? -12.698 -1.400 -13.657 1.00 82.00 254 ARG A CA 1
ATOM 1864 C C . ARG A 1 254 ? -11.524 -0.505 -13.259 1.00 82.00 254 ARG A C 1
ATOM 1866 O O . ARG A 1 254 ? -11.626 0.210 -12.266 1.00 82.00 254 ARG A O 1
ATOM 1873 N N . LEU A 1 255 ? -10.439 -0.542 -14.031 1.00 85.94 255 LEU A N 1
ATOM 1874 C CA . LEU A 1 255 ? -9.172 0.135 -13.757 1.00 85.94 255 LEU A CA 1
ATOM 1875 C C . LEU A 1 255 ? -8.964 1.344 -14.684 1.00 85.94 255 LEU A C 1
ATOM 1877 O O . LEU A 1 255 ? -7.943 1.470 -15.362 1.00 85.94 255 LEU A O 1
ATOM 1881 N N . LEU A 1 256 ? -9.966 2.218 -14.777 1.00 82.75 256 LEU A N 1
ATOM 1882 C CA . LEU A 1 256 ? -9.995 3.313 -15.750 1.00 82.75 256 LEU A CA 1
ATOM 1883 C C . LEU A 1 256 ? -8.944 4.398 -15.456 1.00 82.75 256 LEU A C 1
ATOM 1885 O O . LEU A 1 256 ? -8.326 4.932 -16.380 1.00 82.75 256 LEU A O 1
ATOM 1889 N N . ARG A 1 257 ? -8.696 4.718 -14.181 1.00 83.75 257 ARG A N 1
ATOM 1890 C CA . ARG A 1 257 ? -7.750 5.773 -13.765 1.00 83.75 257 ARG A CA 1
ATOM 1891 C C . ARG A 1 257 ? -6.288 5.360 -13.872 1.00 83.75 257 ARG A C 1
ATOM 1893 O O . ARG A 1 257 ? -5.405 6.217 -13.801 1.00 83.75 257 ARG A O 1
ATOM 1900 N N . PHE A 1 258 ? -6.024 4.086 -14.143 1.00 83.50 258 PHE A N 1
ATOM 1901 C CA . PHE A 1 258 ? -4.689 3.604 -14.488 1.00 83.50 258 PHE A CA 1
ATOM 1902 C C . PHE A 1 258 ? -4.209 4.116 -15.856 1.00 83.50 258 PHE A C 1
ATOM 1904 O O . PHE A 1 258 ? -3.014 4.041 -16.146 1.00 83.50 258 PHE A O 1
ATOM 1911 N N . GLY A 1 259 ? -5.103 4.688 -16.679 1.00 77.81 259 GLY A N 1
ATOM 1912 C CA . GLY A 1 259 ? -4.739 5.371 -17.926 1.00 77.81 259 GLY A CA 1
ATOM 1913 C C . GLY A 1 259 ? -4.137 4.436 -18.973 1.00 77.81 259 GLY A C 1
ATOM 1914 O O . GLY A 1 259 ? -3.308 4.857 -19.780 1.00 77.81 259 GLY A O 1
ATOM 1915 N N . VAL A 1 260 ? -4.516 3.158 -18.926 1.00 83.38 260 VAL A N 1
ATOM 1916 C CA . VAL A 1 260 ? -3.996 2.112 -19.802 1.00 83.38 260 VAL A CA 1
ATOM 1917 C C . VAL A 1 260 ? -4.872 1.983 -21.040 1.00 83.38 260 VAL A C 1
ATOM 1919 O O . VAL A 1 260 ? -6.082 1.809 -20.952 1.00 83.38 260 VAL A O 1
ATOM 1922 N N . SER A 1 261 ? -4.226 2.047 -22.200 1.00 80.12 261 SER A N 1
ATOM 1923 C CA . SER A 1 261 ? -4.845 1.814 -23.510 1.00 80.12 261 SER A CA 1
ATOM 1924 C C . SER A 1 261 ? -4.705 0.367 -23.993 1.00 80.12 261 SER A C 1
ATOM 1926 O O . SER A 1 261 ? -5.474 -0.063 -24.846 1.00 80.12 261 SER A O 1
ATOM 1928 N N . ASP A 1 262 ? -3.736 -0.374 -23.448 1.00 82.75 262 ASP A N 1
ATOM 1929 C CA . ASP A 1 262 ? -3.455 -1.769 -23.791 1.00 82.75 262 ASP A CA 1
ATOM 1930 C C . ASP A 1 262 ? -2.982 -2.536 -22.544 1.00 82.75 262 ASP A C 1
ATOM 1932 O O . ASP A 1 262 ? -1.948 -2.200 -21.948 1.00 82.75 262 ASP A O 1
ATOM 1936 N N . TRP A 1 263 ? -3.756 -3.548 -22.148 1.00 84.69 263 TRP A N 1
ATOM 1937 C CA . TRP A 1 263 ? -3.440 -4.480 -21.066 1.00 84.69 263 TRP A CA 1
ATOM 1938 C C . TRP A 1 263 ? -2.900 -5.781 -21.660 1.00 84.69 263 TRP A C 1
ATOM 1940 O O . TRP A 1 263 ? -3.509 -6.339 -22.571 1.00 84.69 263 TRP A O 1
ATOM 1950 N N . ARG A 1 264 ? -1.814 -6.322 -21.097 1.00 82.12 264 ARG A N 1
ATOM 1951 C CA . ARG A 1 264 ? -1.483 -7.748 -21.287 1.00 82.12 264 ARG A CA 1
ATOM 1952 C C . ARG A 1 264 ? -1.118 -8.446 -19.989 1.00 82.12 264 ARG A C 1
ATOM 1954 O O . ARG A 1 264 ? -0.903 -7.738 -18.981 1.00 82.12 264 ARG A O 1
#

Secondary structure (DSSP, 8-state):
-EEEEEEETTEEEEEEEESS-HHHHHHHHHHHHHHHHHHHHHHHHHHHHHTT--S----SSHHHHHHHHHHHHHHHHH-----GGGHHHHHHHHHHHHHHHHHHTT---SEEEEEETTEEEEEE-TT------GGGTT-HHHHHHHHH-SS-EEEEEEEESTTSTT---SS-SEEEEEESSHHHHHHHHHHHHHH----HHHHH-SS--HHHHHHHHHHHHHHHHHHHHTTSEEEEEEEETTEEEEESS--GGG-GGG--SEE-